Protein AF-A0A7Y2NF21-F1 (afdb_monomer)

Secondary structure (DSSP, 8-state):
-HHIIIIIS---SGGGT----EEE--GGG--SSSTTHHHHHHHHHHHHHHHTT-SEEEPPPTTTTTSSPPHHHHHHHHHHHHHHHHHS-TTSSSSTTTT-HHHHHHHHHHHHHHHHHHHHHHHTTSHHHHHHTTHHHHHHHHHHHHHHHHHHTTSS--BTTTBS--TTTTTTPPP-PPPTHHHHHHHHHHHHHHHHS-HHHHHHHHHHHHHHHTTTS-THHHHHHHHHTT--HHHHHHHHHHHH------

Radius of gyration: 24.39 Å; Cα contacts (8 Å, |Δi|>4): 238; chains: 1; bounding box: 54×48×59 Å

Structure (mmCIF, N/CA/C/O backbone):
data_AF-A0A7Y2NF21-F1
#
_entry.id   AF-A0A7Y2NF21-F1
#
loop_
_atom_site.group_PDB
_atom_site.id
_atom_site.type_symbol
_atom_site.label_atom_id
_atom_site.label_alt_id
_atom_site.label_comp_id
_atom_site.label_asym_id
_atom_site.label_entity_id
_atom_site.label_seq_id
_atom_site.pdbx_PDB_ins_code
_atom_site.Cartn_x
_atom_site.Cartn_y
_atom_site.Cartn_z
_atom_site.occupancy
_atom_site.B_iso_or_equiv
_atom_site.auth_seq_id
_atom_site.auth_comp_id
_atom_site.auth_asym_id
_atom_site.auth_atom_id
_atom_site.pdbx_PDB_model_num
ATOM 1 N N . TRP A 1 1 ? -8.155 -13.745 -10.845 1.00 96.56 1 TRP A N 1
ATOM 2 C CA . TRP A 1 1 ? -9.331 -13.370 -10.010 1.00 96.56 1 TRP A CA 1
ATOM 3 C C . TRP A 1 1 ? -10.674 -13.806 -10.602 1.00 96.56 1 TRP A C 1
ATOM 5 O O . TRP A 1 1 ? -11.385 -14.565 -9.954 1.00 96.56 1 TRP A O 1
ATOM 15 N N . ALA A 1 2 ? -11.041 -13.357 -11.811 1.00 97.75 2 ALA A N 1
ATOM 16 C CA . ALA A 1 2 ? -12.361 -13.626 -12.402 1.00 97.75 2 ALA A CA 1
ATOM 17 C C . ALA A 1 2 ? -12.750 -15.119 -12.417 1.00 97.75 2 ALA A C 1
ATOM 19 O O . ALA A 1 2 ? -13.879 -15.461 -12.065 1.00 97.75 2 ALA A O 1
ATOM 20 N N . ARG A 1 3 ? -11.802 -16.001 -12.767 1.00 97.12 3 ARG A N 1
ATOM 21 C CA . ARG A 1 3 ? -11.973 -17.461 -12.751 1.00 97.12 3 ARG A CA 1
ATOM 22 C C . ARG A 1 3 ? -12.313 -17.995 -11.356 1.00 97.12 3 ARG A C 1
ATOM 24 O O . ARG A 1 3 ? -13.349 -18.627 -11.192 1.00 97.12 3 ARG A O 1
ATOM 31 N N . LEU A 1 4 ? -11.537 -17.620 -10.334 1.00 96.81 4 LEU A N 1
ATOM 32 C CA . LEU A 1 4 ? -11.792 -17.983 -8.931 1.00 96.81 4 LEU A CA 1
ATOM 33 C C . LEU A 1 4 ? -13.194 -17.557 -8.464 1.00 96.81 4 LEU A C 1
ATOM 35 O O . LEU A 1 4 ? -13.914 -18.344 -7.855 1.00 96.81 4 LEU A O 1
ATOM 39 N N . MET A 1 5 ? -13.621 -16.331 -8.782 1.00 97.94 5 MET A N 1
ATOM 40 C CA . MET A 1 5 ? -14.950 -15.848 -8.389 1.00 97.94 5 MET A CA 1
ATOM 41 C C . MET A 1 5 ? -16.087 -16.619 -9.066 1.00 97.94 5 MET A C 1
ATOM 43 O O . MET A 1 5 ? -17.107 -16.885 -8.432 1.00 97.94 5 MET A O 1
ATOM 47 N N . ARG A 1 6 ? -15.927 -16.985 -10.341 1.00 97.38 6 ARG A N 1
ATOM 48 C CA . ARG A 1 6 ? -16.924 -17.776 -11.073 1.00 97.38 6 ARG A CA 1
ATOM 49 C C . ARG A 1 6 ? -16.980 -19.218 -10.601 1.00 97.38 6 ARG A C 1
ATOM 51 O O . ARG A 1 6 ? -18.052 -19.712 -10.281 1.00 97.38 6 ARG A O 1
ATOM 58 N N . GLU A 1 7 ? -15.835 -19.880 -10.589 1.00 96.62 7 GLU A N 1
ATOM 59 C CA . GLU A 1 7 ? -15.759 -21.338 -10.512 1.00 96.62 7 GLU A CA 1
ATOM 60 C C . GLU A 1 7 ? -15.672 -21.824 -9.071 1.00 96.62 7 GLU A C 1
ATOM 62 O O . GLU A 1 7 ? -16.361 -22.769 -8.697 1.00 96.62 7 GLU A O 1
ATOM 67 N N . ARG A 1 8 ? -14.874 -21.149 -8.237 1.00 94.81 8 ARG A N 1
ATOM 68 C CA . ARG A 1 8 ? -14.663 -21.550 -6.844 1.00 94.81 8 ARG A CA 1
ATOM 69 C C . ARG A 1 8 ? -15.701 -20.951 -5.900 1.00 94.81 8 ARG A C 1
ATOM 71 O O . ARG A 1 8 ? -16.185 -21.643 -5.012 1.00 94.81 8 ARG A O 1
ATOM 78 N N . VAL A 1 9 ? -16.035 -19.671 -6.073 1.00 96.06 9 VAL A N 1
ATOM 79 C CA . VAL A 1 9 ? -17.025 -18.978 -5.223 1.00 96.06 9 VAL A CA 1
ATOM 80 C C . VAL A 1 9 ? -18.457 -19.154 -5.747 1.00 96.06 9 VAL A C 1
ATOM 82 O O . VAL A 1 9 ? -19.404 -19.072 -4.969 1.00 96.06 9 VAL A O 1
ATOM 85 N N . GLY A 1 10 ? -18.641 -19.406 -7.048 1.00 97.81 10 GLY A N 1
ATOM 86 C CA . GLY A 1 10 ? -19.970 -19.544 -7.654 1.00 97.81 10 GLY A CA 1
ATOM 87 C C . GLY A 1 10 ? -20.697 -18.211 -7.868 1.00 97.81 10 GLY A C 1
ATOM 88 O O . GLY A 1 10 ? -21.926 -18.176 -7.929 1.00 97.81 10 GLY A O 1
ATOM 89 N N . ALA A 1 11 ? -19.973 -17.090 -7.949 1.00 97.81 11 ALA A N 1
ATOM 90 C CA . ALA A 1 11 ? -20.584 -15.779 -8.141 1.00 97.81 11 ALA A CA 1
ATOM 91 C C . ALA A 1 11 ? -21.216 -15.669 -9.538 1.00 97.81 11 ALA A C 1
ATOM 93 O O . ALA A 1 11 ? -20.536 -15.834 -10.549 1.00 97.81 11 ALA A O 1
ATOM 94 N N . THR A 1 12 ? -22.503 -15.323 -9.604 1.00 97.38 12 THR A N 1
ATOM 95 C CA . THR A 1 12 ? -23.268 -15.240 -10.863 1.00 97.38 12 THR A CA 1
ATOM 96 C C . THR A 1 12 ? -23.333 -13.835 -11.458 1.00 97.38 12 THR A C 1
ATOM 98 O O . THR A 1 12 ? -23.606 -13.684 -12.645 1.00 97.38 12 THR A O 1
ATOM 101 N N . ASN A 1 13 ? -23.085 -12.796 -10.656 1.00 97.75 13 ASN A N 1
ATOM 102 C CA . ASN A 1 13 ? -23.077 -11.415 -11.127 1.00 97.75 13 ASN A CA 1
ATOM 103 C C . ASN A 1 13 ? -21.724 -11.089 -11.787 1.00 97.75 13 ASN A C 1
ATOM 105 O O . ASN A 1 13 ? -20.710 -11.103 -11.084 1.00 97.75 13 ASN A O 1
ATOM 109 N N . PRO A 1 14 ? -21.683 -10.702 -13.077 1.00 96.44 14 PRO A N 1
ATOM 110 C CA . PRO A 1 14 ? -20.435 -10.364 -13.761 1.00 96.44 14 PRO A CA 1
ATOM 111 C C . PRO A 1 14 ? -19.616 -9.265 -13.076 1.00 96.44 14 PRO A C 1
ATOM 113 O O . PRO A 1 14 ? -18.388 -9.286 -13.123 1.00 96.44 14 PRO A O 1
ATOM 116 N N . ARG A 1 15 ? -20.271 -8.333 -12.368 1.00 97.06 15 ARG A N 1
ATOM 117 C CA . ARG A 1 15 ? -19.583 -7.268 -11.618 1.00 97.06 15 ARG A CA 1
ATOM 118 C C . ARG A 1 15 ? -18.716 -7.803 -10.477 1.00 97.06 15 ARG A C 1
ATOM 120 O O . ARG A 1 15 ? -17.783 -7.121 -10.069 1.00 97.06 15 ARG A O 1
ATOM 127 N N . SER A 1 16 ? -19.009 -8.996 -9.960 1.00 97.69 16 SER A N 1
ATOM 128 C CA . SER A 1 16 ? -18.208 -9.653 -8.921 1.00 97.69 16 SER A CA 1
ATOM 129 C C . SER A 1 16 ? -16.908 -10.250 -9.467 1.00 97.69 16 SER A C 1
ATOM 131 O O . SER A 1 16 ? -16.013 -10.568 -8.690 1.00 97.69 16 SER A O 1
ATOM 133 N N . TRP A 1 17 ? -16.789 -10.412 -10.787 1.00 97.88 17 TRP A N 1
ATOM 134 C CA . TRP A 1 17 ? -15.604 -10.989 -11.427 1.00 97.88 17 TRP A CA 1
ATOM 135 C C . TRP A 1 17 ? -14.553 -9.933 -11.769 1.00 97.88 17 TRP A C 1
ATOM 137 O O . TRP A 1 17 ? -13.397 -10.280 -12.005 1.00 97.88 17 TRP A O 1
ATOM 147 N N . THR A 1 18 ? -14.939 -8.656 -11.791 1.00 97.00 18 THR A N 1
ATOM 148 C CA . THR A 1 18 ? -14.033 -7.536 -12.047 1.00 97.00 18 THR A CA 1
ATOM 149 C C . THR A 1 18 ? -13.121 -7.311 -10.845 1.00 97.00 18 THR A C 1
ATOM 151 O O . THR A 1 18 ? -13.588 -6.998 -9.748 1.00 97.00 18 THR A O 1
ATOM 154 N N . MET A 1 19 ? -11.811 -7.428 -11.061 1.00 97.50 19 MET A N 1
ATOM 155 C CA . MET A 1 19 ? -10.808 -7.011 -10.086 1.00 97.50 19 MET A CA 1
ATOM 156 C C . MET A 1 19 ? -10.563 -5.515 -10.258 1.00 97.50 19 MET A C 1
ATOM 158 O O . MET A 1 19 ? -10.194 -5.071 -11.338 1.00 97.50 19 MET A O 1
ATOM 162 N N . ARG A 1 20 ? -10.811 -4.744 -9.200 1.00 97.56 20 ARG A N 1
ATOM 163 C CA . ARG A 1 20 ? -10.417 -3.335 -9.127 1.00 97.56 20 ARG A CA 1
ATOM 164 C C . ARG A 1 20 ? -9.255 -3.240 -8.163 1.00 97.56 20 ARG A C 1
ATOM 166 O O . ARG A 1 20 ? -9.364 -3.785 -7.064 1.00 97.56 20 ARG A O 1
ATOM 173 N N . PHE A 1 21 ? -8.185 -2.569 -8.558 1.00 98.12 21 PHE A N 1
ATOM 174 C CA . PHE A 1 21 ? -6.977 -2.500 -7.749 1.00 98.12 21 PHE A CA 1
ATOM 175 C C . PHE A 1 21 ? -6.360 -1.102 -7.754 1.00 98.12 21 PHE A C 1
ATOM 177 O O . PHE A 1 21 ? -6.525 -0.315 -8.688 1.00 98.12 21 PHE A O 1
ATOM 184 N N . HIS A 1 22 ? -5.692 -0.813 -6.643 1.00 98.50 22 HIS A N 1
ATOM 185 C CA . HIS A 1 22 ? -4.798 0.319 -6.480 1.00 98.50 22 HIS A CA 1
ATOM 186 C C . HIS A 1 22 ? -3.370 -0.178 -6.677 1.00 98.50 22 HIS A C 1
ATOM 188 O O . HIS A 1 22 ? -3.037 -1.266 -6.205 1.00 98.50 22 HIS A O 1
ATOM 194 N N . THR A 1 23 ? -2.536 0.633 -7.317 1.00 98.56 23 THR A N 1
ATOM 195 C CA . THR A 1 23 ? -1.107 0.358 -7.459 1.00 98.56 23 THR A CA 1
ATOM 196 C C . THR A 1 23 ? -0.311 1.472 -6.805 1.00 98.56 23 THR A C 1
ATOM 198 O O . THR A 1 23 ? -0.635 2.646 -6.971 1.00 98.56 23 THR A O 1
ATOM 201 N N . GLN A 1 24 ? 0.751 1.106 -6.098 1.00 98.56 24 GLN A N 1
ATOM 202 C CA . GLN A 1 24 ? 1.761 2.033 -5.610 1.00 98.56 24 GLN A CA 1
ATOM 203 C C . GLN A 1 24 ? 3.113 1.631 -6.200 1.00 98.56 24 GLN A C 1
ATOM 205 O O . GLN A 1 24 ? 3.425 0.442 -6.276 1.00 98.56 24 GLN A O 1
ATOM 210 N N . THR A 1 25 ? 3.907 2.607 -6.635 1.00 98.44 25 THR A N 1
ATOM 211 C CA . THR A 1 25 ? 5.290 2.365 -7.073 1.00 98.44 25 THR A CA 1
ATOM 212 C C . THR A 1 25 ? 6.131 1.800 -5.920 1.00 98.44 25 THR A C 1
ATOM 214 O O . THR A 1 25 ? 5.846 2.036 -4.747 1.00 98.44 25 THR A O 1
ATOM 217 N N . ALA A 1 26 ? 7.172 1.029 -6.211 1.00 97.19 26 ALA A N 1
ATOM 218 C CA . ALA A 1 26 ? 7.885 0.259 -5.197 1.00 97.19 26 ALA A CA 1
ATOM 219 C C . ALA A 1 26 ? 8.875 1.131 -4.406 1.00 97.19 26 ALA A C 1
ATOM 221 O O . ALA A 1 26 ? 9.977 1.414 -4.879 1.00 97.19 26 ALA A O 1
ATOM 222 N N . GLY A 1 27 ? 8.519 1.509 -3.172 1.00 95.31 27 GLY A N 1
ATOM 223 C CA . GLY A 1 27 ? 9.393 2.301 -2.290 1.00 95.31 27 GLY A CA 1
ATOM 224 C C . GLY A 1 27 ? 10.728 1.612 -1.989 1.00 95.31 27 GLY A C 1
ATOM 225 O O . GLY A 1 27 ? 11.764 2.265 -1.948 1.00 95.31 27 GLY A O 1
ATOM 226 N N . SER A 1 28 ? 10.733 0.276 -1.916 1.00 93.88 28 SER A N 1
ATOM 227 C CA . SER A 1 28 ? 11.936 -0.545 -1.709 1.00 93.88 28 SER A CA 1
ATOM 228 C C . SER A 1 28 ? 12.985 -0.436 -2.820 1.00 93.88 28 SER A C 1
ATOM 230 O O . SER A 1 28 ? 14.131 -0.820 -2.613 1.00 93.88 28 SER A O 1
ATOM 232 N N . THR A 1 29 ? 12.614 0.073 -3.998 1.00 94.88 29 THR A N 1
ATOM 233 C CA . THR A 1 29 ? 13.538 0.258 -5.131 1.00 94.88 29 THR A CA 1
ATOM 234 C C . THR A 1 29 ? 14.177 1.646 -5.164 1.00 94.88 29 THR A C 1
ATOM 236 O O . THR A 1 29 ? 15.038 1.910 -6.009 1.00 94.88 29 THR A O 1
ATOM 239 N N . LEU A 1 30 ? 13.735 2.552 -4.286 1.00 95.88 30 LEU A N 1
ATOM 240 C CA . LEU A 1 30 ? 14.184 3.935 -4.257 1.00 95.88 30 LEU A CA 1
ATOM 241 C C . LEU A 1 30 ? 15.408 4.076 -3.353 1.00 95.88 30 LEU A C 1
ATOM 243 O O . LEU A 1 30 ? 15.505 3.456 -2.297 1.00 95.88 30 LEU A O 1
ATOM 247 N N . THR A 1 31 ? 16.372 4.878 -3.795 1.00 93.88 31 THR A N 1
ATOM 248 C CA . THR A 1 31 ? 17.697 4.959 -3.173 1.00 93.88 31 THR A CA 1
ATOM 249 C C . THR A 1 31 ? 17.887 6.285 -2.456 1.00 93.88 31 THR A C 1
ATOM 251 O O . THR A 1 31 ? 17.470 7.326 -2.960 1.00 93.88 31 THR A O 1
ATOM 254 N N . ALA A 1 32 ? 18.551 6.254 -1.299 1.00 91.69 32 ALA A N 1
ATOM 255 C CA . ALA A 1 32 ? 18.969 7.465 -0.591 1.00 91.69 32 ALA A CA 1
ATOM 256 C C . ALA A 1 32 ? 20.131 8.164 -1.318 1.00 91.69 32 ALA A C 1
ATOM 258 O O . ALA A 1 32 ? 20.237 9.386 -1.310 1.00 91.69 32 ALA A O 1
ATOM 259 N N . GLN A 1 33 ? 20.997 7.384 -1.971 1.00 91.25 33 GLN A N 1
ATOM 260 C CA . GLN A 1 33 ? 22.080 7.874 -2.817 1.00 91.25 33 GLN A CA 1
ATOM 261 C C . GLN A 1 33 ? 21.523 8.281 -4.181 1.00 91.25 33 GLN A C 1
ATOM 263 O O . GLN A 1 33 ? 20.785 7.508 -4.798 1.00 91.25 33 GLN A O 1
ATOM 268 N N . GLN A 1 34 ? 21.921 9.461 -4.668 1.00 92.25 34 GLN A N 1
ATOM 269 C CA . GLN A 1 34 ? 21.460 10.021 -5.950 1.00 92.25 34 GLN A CA 1
ATOM 270 C C . GLN A 1 34 ? 19.932 9.898 -6.138 1.00 92.25 34 GLN A C 1
ATOM 272 O O . GLN A 1 34 ? 19.475 9.274 -7.103 1.00 92.25 34 GLN A O 1
ATOM 277 N N . PRO A 1 35 ? 19.126 10.406 -5.192 1.00 92.94 35 PRO A N 1
ATOM 278 C CA . PRO A 1 35 ? 17.689 10.152 -5.153 1.00 92.94 35 PRO A CA 1
ATOM 279 C C . PRO A 1 35 ? 16.931 10.781 -6.328 1.00 92.94 35 PRO A C 1
ATOM 281 O O . PRO A 1 35 ? 15.829 10.350 -6.628 1.00 92.94 35 PRO A O 1
ATOM 284 N N . GLU A 1 36 ? 17.504 11.713 -7.089 1.00 94.00 36 GLU A N 1
ATOM 285 C CA . GLU A 1 36 ? 16.917 12.196 -8.345 1.00 94.00 36 GLU A CA 1
ATOM 286 C C . GLU A 1 36 ? 16.735 11.063 -9.373 1.00 94.00 36 GLU A C 1
ATOM 288 O O . GLU A 1 36 ? 15.796 11.092 -10.171 1.00 94.00 36 GLU A O 1
ATOM 293 N N . ASN A 1 37 ? 17.549 10.000 -9.303 1.00 95.81 37 ASN A N 1
ATOM 294 C CA . ASN A 1 37 ? 17.342 8.785 -10.099 1.00 95.81 37 ASN A CA 1
ATOM 295 C C . ASN A 1 37 ? 15.988 8.116 -9.791 1.00 95.81 37 ASN A C 1
ATOM 297 O O . ASN A 1 37 ? 15.431 7.423 -10.647 1.00 95.81 37 ASN A O 1
ATOM 301 N N . ASN A 1 38 ? 15.423 8.341 -8.599 1.00 97.12 38 ASN A N 1
ATOM 302 C CA . ASN A 1 38 ? 14.111 7.826 -8.214 1.00 97.12 38 ASN A CA 1
ATOM 303 C C . ASN A 1 38 ? 12.982 8.435 -9.052 1.00 97.12 38 ASN A C 1
ATOM 305 O O . ASN A 1 38 ? 11.984 7.757 -9.262 1.00 97.12 38 ASN A O 1
ATOM 309 N N . ILE A 1 39 ? 13.151 9.638 -9.619 1.00 98.00 39 ILE A N 1
ATOM 310 C CA . ILE A 1 39 ? 12.175 10.218 -10.559 1.00 98.00 39 ILE A CA 1
ATOM 311 C C . ILE A 1 39 ? 11.999 9.286 -11.764 1.00 98.00 39 ILE A C 1
ATOM 313 O O . ILE A 1 39 ? 10.879 8.949 -12.144 1.00 98.00 39 ILE A O 1
ATOM 317 N N . VAL A 1 40 ? 13.111 8.807 -12.329 1.00 98.50 40 VAL A N 1
ATOM 318 C CA . VAL A 1 40 ? 13.099 7.893 -13.480 1.00 98.50 40 VAL A CA 1
ATOM 319 C C . VAL A 1 40 ? 12.541 6.526 -13.085 1.00 98.50 40 VAL A C 1
ATOM 321 O O . VAL A 1 40 ? 11.705 5.978 -13.803 1.00 98.50 40 VAL A O 1
ATOM 324 N N . ARG A 1 41 ? 12.951 5.983 -11.930 1.00 98.50 41 ARG A N 1
ATOM 325 C CA . ARG A 1 41 ? 12.431 4.701 -11.417 1.00 98.50 41 ARG A CA 1
ATOM 326 C C . ARG A 1 41 ? 10.914 4.746 -11.249 1.00 98.50 41 ARG A C 1
ATOM 328 O O . ARG A 1 41 ? 10.216 3.889 -11.791 1.00 98.50 41 ARG A O 1
ATOM 335 N N . THR A 1 42 ? 10.410 5.768 -10.560 1.00 98.69 42 THR A N 1
ATOM 336 C CA . THR A 1 42 ? 8.979 5.978 -10.334 1.00 98.69 42 THR A CA 1
ATOM 337 C C . THR A 1 42 ? 8.237 6.177 -11.652 1.00 98.69 42 THR A C 1
ATOM 339 O O . THR A 1 42 ? 7.174 5.589 -11.819 1.00 98.69 42 THR A O 1
ATOM 342 N N . ALA A 1 43 ? 8.783 6.926 -12.617 1.00 98.62 43 ALA A N 1
ATOM 343 C CA . ALA A 1 43 ? 8.146 7.117 -13.923 1.00 98.62 43 ALA A CA 1
ATOM 344 C C . ALA A 1 43 ? 7.967 5.798 -14.695 1.00 98.62 43 ALA A C 1
ATOM 346 O O . ALA A 1 43 ? 6.891 5.540 -15.233 1.00 98.62 43 ALA A O 1
ATOM 347 N N . LEU A 1 44 ? 8.985 4.932 -14.703 1.00 98.62 44 LEU A N 1
ATOM 348 C CA . LEU A 1 44 ? 8.901 3.617 -15.347 1.00 98.62 44 LEU A CA 1
ATOM 349 C C . LEU A 1 44 ? 7.900 2.699 -14.636 1.00 98.62 44 LEU A C 1
ATOM 351 O O . LEU A 1 44 ? 7.090 2.044 -15.286 1.00 98.62 44 LEU A O 1
ATOM 355 N N . GLN A 1 45 ? 7.908 2.683 -13.302 1.00 98.69 45 GLN A N 1
ATOM 356 C CA . GLN A 1 45 ? 6.965 1.888 -12.509 1.00 98.69 45 GLN A CA 1
ATOM 357 C C . GLN A 1 45 ? 5.520 2.379 -12.670 1.00 98.69 45 GLN A C 1
ATOM 359 O O . GLN A 1 45 ? 4.599 1.572 -12.790 1.00 98.69 45 GLN A O 1
ATOM 364 N N . ALA A 1 46 ? 5.322 3.697 -12.718 1.00 98.69 46 ALA A N 1
ATOM 365 C CA . ALA A 1 46 ? 4.035 4.323 -12.985 1.00 98.69 46 ALA A CA 1
ATOM 366 C C . ALA A 1 46 ? 3.519 3.958 -14.380 1.00 98.69 46 ALA A C 1
ATOM 368 O O . ALA A 1 46 ? 2.352 3.598 -14.519 1.00 98.69 46 ALA A O 1
ATOM 369 N N . MET A 1 47 ? 4.393 3.980 -15.393 1.00 98.50 47 MET A N 1
ATOM 370 C CA . MET A 1 47 ? 4.044 3.534 -16.741 1.00 98.50 47 MET A CA 1
ATOM 371 C C . MET A 1 47 ? 3.595 2.069 -16.729 1.00 98.50 47 MET A C 1
ATOM 373 O O . MET A 1 47 ? 2.523 1.765 -17.241 1.00 98.50 47 MET A O 1
ATOM 377 N N . SER A 1 48 ? 4.334 1.170 -16.069 1.00 98.31 48 SER A N 1
ATOM 378 C CA . SER A 1 48 ? 3.919 -0.233 -15.924 1.00 98.31 48 SER A CA 1
ATOM 379 C C . SER A 1 48 ? 2.544 -0.379 -15.263 1.00 98.31 48 SER A C 1
ATOM 381 O O . SER A 1 48 ? 1.738 -1.195 -15.703 1.00 98.31 48 SER A O 1
ATOM 383 N N . ALA A 1 49 ? 2.237 0.429 -14.242 1.00 98.31 49 ALA A N 1
ATOM 384 C CA . ALA A 1 49 ? 0.930 0.417 -13.584 1.00 98.31 49 ALA A CA 1
ATOM 385 C C . ALA A 1 49 ? -0.211 0.894 -14.503 1.00 98.31 49 ALA A C 1
ATOM 387 O O . ALA A 1 49 ? -1.314 0.342 -14.453 1.00 98.31 49 ALA A O 1
ATOM 388 N N . VAL A 1 50 ? 0.049 1.902 -15.345 1.00 98.06 50 VAL A N 1
ATOM 389 C CA . VAL A 1 50 ? -0.907 2.405 -16.346 1.00 98.06 50 VAL A CA 1
ATOM 390 C C . VAL A 1 50 ? -1.153 1.360 -17.430 1.00 98.06 50 VAL A C 1
ATOM 392 O O . VAL A 1 50 ? -2.307 1.034 -17.695 1.00 98.06 50 VAL A O 1
ATOM 395 N N . LEU A 1 51 ? -0.090 0.776 -17.990 1.00 97.88 51 LEU A N 1
ATOM 396 C CA . LEU A 1 51 ? -0.195 -0.291 -18.992 1.00 97.88 51 LEU A CA 1
ATOM 397 C C . LEU A 1 51 ? -0.896 -1.536 -18.425 1.00 97.88 51 LEU A C 1
ATOM 399 O O . LEU A 1 51 ? -1.659 -2.180 -19.134 1.00 97.88 51 LEU A O 1
ATOM 403 N N . GLY A 1 52 ? -0.703 -1.835 -17.136 1.00 97.19 52 GLY A N 1
ATOM 404 C CA . GLY A 1 52 ? -1.399 -2.912 -16.426 1.00 97.19 52 GLY A CA 1
ATOM 405 C C . GLY A 1 52 ? -2.866 -2.619 -16.080 1.00 97.19 52 GLY A C 1
ATOM 406 O O . GLY A 1 52 ? -3.539 -3.480 -15.515 1.00 97.19 52 GLY A O 1
ATOM 407 N N . GLY A 1 53 ? -3.380 -1.422 -16.382 1.00 97.19 53 GLY A N 1
ATOM 408 C CA . GLY A 1 53 ? -4.794 -1.085 -16.216 1.00 97.19 53 GLY A CA 1
ATOM 409 C C . GLY A 1 53 ? -5.232 -0.840 -14.769 1.00 97.19 53 GLY A C 1
ATOM 410 O O . GLY A 1 53 ? -6.346 -1.217 -14.399 1.00 97.19 53 GLY A O 1
ATOM 411 N N . THR A 1 54 ? -4.385 -0.222 -13.936 1.00 98.19 54 THR A N 1
ATOM 412 C CA . THR A 1 54 ? -4.746 0.169 -12.556 1.00 98.19 54 THR A CA 1
ATOM 413 C C . THR A 1 54 ? -5.904 1.179 -12.510 1.00 98.19 54 THR A C 1
ATOM 415 O O . THR A 1 54 ? -6.058 2.004 -13.408 1.00 98.19 54 THR A O 1
ATOM 418 N N . GLN A 1 55 ? -6.731 1.158 -11.453 1.00 97.94 55 GLN A N 1
ATOM 419 C CA . GLN A 1 55 ? -7.834 2.131 -11.283 1.00 97.94 55 GLN A CA 1
ATOM 420 C C . GLN A 1 55 ? -7.425 3.364 -10.478 1.00 97.94 55 GLN A C 1
ATOM 422 O O . GLN A 1 55 ? -8.055 4.414 -10.582 1.00 97.94 55 GLN A O 1
ATOM 427 N N . SER A 1 56 ? -6.400 3.233 -9.646 1.00 98.19 56 SER A N 1
ATOM 428 C CA . SER A 1 56 ? -5.780 4.352 -8.946 1.00 98.19 56 SER A CA 1
ATOM 429 C C . SER A 1 56 ? -4.292 4.084 -8.774 1.00 98.19 56 SER A C 1
ATOM 431 O O . SER A 1 56 ? -3.871 2.929 -8.663 1.00 98.19 56 SER A O 1
ATOM 433 N N . LEU A 1 57 ? -3.497 5.150 -8.765 1.00 98.31 57 LEU A N 1
ATOM 434 C CA . LEU A 1 57 ? -2.043 5.069 -8.739 1.00 98.31 57 LEU A CA 1
ATOM 435 C C . LEU A 1 57 ? -1.468 6.024 -7.693 1.00 98.31 57 LEU A C 1
ATOM 437 O O . LEU A 1 57 ? -1.828 7.199 -7.640 1.00 98.31 57 LEU A O 1
ATOM 441 N N . HIS A 1 58 ? -0.564 5.508 -6.867 1.00 98.56 58 HIS A N 1
ATOM 442 C CA . HIS A 1 58 ? 0.328 6.304 -6.040 1.00 98.56 58 HIS A CA 1
ATOM 443 C C . HIS A 1 58 ? 1.744 6.220 -6.611 1.00 98.56 58 HIS A C 1
ATOM 445 O O . HIS A 1 58 ? 2.315 5.140 -6.754 1.00 98.56 58 HIS A O 1
ATOM 451 N N . THR A 1 59 ? 2.311 7.377 -6.920 1.00 98.19 59 THR A N 1
ATOM 452 C CA . THR A 1 59 ? 3.708 7.543 -7.322 1.00 98.19 59 THR A CA 1
ATOM 453 C C . THR A 1 59 ? 4.487 8.075 -6.135 1.00 98.19 59 THR A C 1
ATOM 455 O O . THR A 1 59 ? 4.144 9.141 -5.629 1.00 98.19 59 THR A O 1
ATOM 458 N N . ASN A 1 60 ? 5.511 7.349 -5.705 1.00 97.62 60 ASN A N 1
ATOM 459 C CA . ASN A 1 60 ? 6.356 7.775 -4.597 1.00 97.62 60 ASN A CA 1
ATOM 460 C C . ASN A 1 60 ? 7.186 8.988 -5.015 1.00 97.62 60 ASN A C 1
ATOM 462 O O . ASN A 1 60 ? 7.588 9.124 -6.178 1.00 97.62 60 ASN A O 1
ATOM 466 N N . SER A 1 61 ? 7.479 9.843 -4.046 1.00 96.75 61 SER A N 1
ATOM 467 C CA . SER A 1 61 ? 8.379 10.968 -4.247 1.00 96.75 61 SER A CA 1
ATOM 468 C C . SER A 1 61 ? 9.832 10.507 -4.358 1.00 96.75 61 SER A C 1
ATOM 470 O O . SER A 1 61 ? 10.205 9.417 -3.927 1.00 96.75 61 SER A O 1
ATOM 472 N N . TYR A 1 62 ? 10.683 11.342 -4.954 1.00 94.44 62 TYR A N 1
ATOM 473 C CA . TYR A 1 62 ? 12.084 10.976 -5.158 1.00 94.44 62 TYR A CA 1
ATOM 474 C C . TYR A 1 62 ? 12.883 10.897 -3.841 1.00 94.44 62 TYR A C 1
ATOM 476 O O . TYR A 1 62 ? 13.912 10.231 -3.799 1.00 94.44 62 TYR A O 1
ATOM 484 N N . ASP A 1 63 ? 12.393 11.520 -2.768 1.00 92.94 63 ASP A N 1
ATOM 485 C CA . ASP A 1 63 ? 12.960 11.555 -1.414 1.00 92.94 63 ASP A CA 1
ATOM 486 C C . ASP A 1 63 ? 12.445 10.431 -0.483 1.00 92.94 63 ASP A C 1
ATOM 488 O O . ASP A 1 63 ? 12.781 10.431 0.700 1.00 92.94 63 ASP A O 1
ATOM 492 N N . GLU A 1 64 ? 11.709 9.437 -1.004 1.00 91.38 64 GLU A N 1
ATOM 493 C CA . GLU A 1 64 ? 11.110 8.314 -0.247 1.00 91.38 64 GLU A CA 1
ATOM 494 C C . GLU A 1 64 ? 12.095 7.604 0.700 1.00 91.38 64 GLU A C 1
ATOM 496 O O . GLU A 1 64 ? 11.755 7.249 1.826 1.00 91.38 64 GLU A O 1
ATOM 501 N N . ALA A 1 65 ? 13.340 7.400 0.256 1.00 89.38 65 ALA A N 1
ATOM 502 C CA . ALA A 1 65 ? 14.364 6.706 1.038 1.00 89.38 65 ALA A CA 1
ATOM 503 C C . ALA A 1 65 ? 14.972 7.568 2.165 1.00 89.38 65 ALA A C 1
ATOM 505 O O . ALA A 1 65 ? 15.747 7.057 2.974 1.00 89.38 65 ALA A O 1
ATOM 506 N N . LEU A 1 66 ? 14.665 8.870 2.199 1.00 88.06 66 LEU A N 1
ATOM 507 C CA . LEU A 1 66 ? 15.214 9.841 3.149 1.00 88.06 66 LEU A CA 1
ATOM 508 C C . LEU A 1 66 ? 14.189 10.276 4.202 1.00 88.06 66 LEU A C 1
ATOM 510 O O . LEU A 1 66 ? 14.562 10.538 5.346 1.00 88.06 66 LEU A O 1
ATOM 514 N N . GLY A 1 67 ? 12.909 10.359 3.844 1.00 87.38 67 GLY A N 1
ATOM 515 C CA . GLY A 1 67 ? 11.857 10.741 4.775 1.00 87.38 67 GLY A CA 1
ATOM 516 C C . GLY A 1 67 ? 10.507 10.945 4.103 1.00 87.38 67 GLY A C 1
ATOM 517 O O . GLY A 1 67 ? 10.259 10.474 2.998 1.00 87.38 67 GLY A O 1
ATOM 518 N N . LEU A 1 68 ? 9.617 11.649 4.802 1.00 89.75 68 LEU A N 1
ATOM 519 C CA . LEU A 1 68 ? 8.317 12.017 4.250 1.00 89.75 68 LEU A CA 1
ATOM 520 C C . LEU A 1 68 ? 8.479 13.044 3.117 1.00 89.75 68 LEU A C 1
ATOM 522 O O . LEU A 1 68 ? 9.377 13.890 3.191 1.00 89.75 68 LEU A O 1
ATOM 526 N N . PRO A 1 69 ? 7.586 13.013 2.114 1.00 89.88 69 PRO A N 1
ATOM 527 C CA . PRO A 1 69 ? 7.698 13.873 0.949 1.00 89.88 69 PRO A CA 1
ATOM 528 C C . PRO A 1 69 ? 7.553 15.352 1.312 1.00 89.88 69 PRO A C 1
ATOM 530 O O . PRO A 1 69 ? 6.679 15.747 2.090 1.00 89.88 69 PRO A O 1
ATOM 533 N N . THR A 1 70 ? 8.391 16.180 0.697 1.00 91.56 70 THR A N 1
ATOM 534 C CA . THR A 1 70 ? 8.220 17.637 0.660 1.00 91.56 70 THR A CA 1
ATOM 535 C C . THR A 1 70 ? 7.137 18.041 -0.351 1.00 91.56 70 THR A C 1
ATOM 537 O O . THR A 1 70 ? 6.711 17.242 -1.185 1.00 91.56 70 THR A O 1
ATOM 540 N N . GLU A 1 71 ? 6.681 19.300 -0.318 1.00 91.94 71 GLU A N 1
ATOM 541 C CA . GLU A 1 71 ? 5.735 19.806 -1.329 1.00 91.94 71 GLU A CA 1
ATOM 542 C C . GLU A 1 71 ? 6.307 19.714 -2.752 1.00 91.94 71 GLU A C 1
ATOM 544 O O . GLU A 1 71 ? 5.588 19.367 -3.688 1.00 91.94 71 GLU A O 1
ATOM 549 N N . GLU A 1 72 ? 7.606 19.985 -2.913 1.00 93.25 72 GLU A N 1
ATOM 550 C CA . GLU A 1 72 ? 8.297 19.904 -4.201 1.00 93.25 72 GLU A CA 1
ATOM 551 C C . GLU A 1 72 ? 8.360 18.463 -4.715 1.00 93.25 72 GLU A C 1
ATOM 553 O O . GLU A 1 72 ? 7.977 18.190 -5.856 1.00 93.25 72 GLU A O 1
ATOM 558 N N . SER A 1 73 ? 8.786 17.520 -3.872 1.00 94.31 73 SER A N 1
ATOM 559 C CA . SER A 1 73 ? 8.908 16.122 -4.280 1.00 94.31 73 SER A CA 1
ATOM 560 C C . SER A 1 73 ? 7.547 15.481 -4.558 1.00 94.31 73 SER A C 1
ATOM 562 O O . SER A 1 73 ? 7.391 14.782 -5.564 1.00 94.31 73 SER A O 1
ATOM 564 N N . ALA A 1 74 ? 6.530 15.810 -3.753 1.00 95.50 74 ALA A N 1
ATOM 565 C CA . ALA A 1 74 ? 5.146 15.409 -3.991 1.00 95.50 74 ALA A CA 1
ATOM 566 C C . ALA A 1 74 ? 4.590 15.988 -5.302 1.00 95.50 74 ALA A C 1
ATOM 568 O O . ALA A 1 74 ? 3.853 15.310 -6.025 1.00 95.50 74 ALA A O 1
ATOM 569 N N . LEU A 1 75 ? 4.951 17.229 -5.649 1.00 97.31 75 LEU A N 1
ATOM 570 C CA . LEU A 1 75 ? 4.548 17.836 -6.914 1.00 97.31 75 LEU A CA 1
ATOM 571 C C . LEU A 1 75 ? 5.156 17.097 -8.110 1.00 97.31 75 LEU A C 1
ATOM 573 O O . LEU A 1 75 ? 4.447 16.856 -9.086 1.00 97.31 75 LEU A O 1
ATOM 577 N N . ILE A 1 76 ? 6.429 16.698 -8.042 1.00 97.88 76 ILE A N 1
ATOM 578 C CA . ILE A 1 76 ? 7.083 15.906 -9.098 1.00 97.88 76 ILE A CA 1
ATOM 579 C C . ILE A 1 76 ? 6.408 14.540 -9.258 1.00 97.88 76 ILE A C 1
ATOM 581 O O . ILE A 1 76 ? 6.123 14.120 -10.384 1.00 97.88 76 ILE A O 1
ATOM 585 N N . ALA A 1 77 ? 6.089 13.867 -8.152 1.00 97.69 77 ALA A N 1
ATOM 586 C CA . ALA A 1 77 ? 5.335 12.618 -8.178 1.00 97.69 77 ALA A CA 1
ATOM 587 C C . ALA A 1 77 ? 3.977 12.794 -8.888 1.00 97.69 77 ALA A C 1
ATOM 589 O O . ALA A 1 77 ? 3.650 12.048 -9.813 1.00 97.69 77 ALA A O 1
ATOM 590 N N . LEU A 1 78 ? 3.223 13.847 -8.555 1.00 98.19 78 LEU A N 1
ATOM 591 C CA . LEU A 1 78 ? 1.966 14.169 -9.238 1.00 98.19 78 LEU A CA 1
ATOM 592 C C . LEU A 1 78 ? 2.167 14.471 -10.734 1.00 98.19 78 LEU A C 1
ATOM 594 O O . LEU A 1 78 ? 1.409 13.980 -11.572 1.00 98.19 78 LEU A O 1
ATOM 598 N N . ARG A 1 79 ? 3.184 15.268 -11.086 1.00 98.56 79 ARG A N 1
ATOM 599 C CA . ARG A 1 79 ? 3.497 15.615 -12.483 1.00 98.56 79 ARG A CA 1
ATOM 600 C C . ARG A 1 79 ? 3.881 14.388 -13.300 1.00 98.56 79 ARG A C 1
ATOM 602 O O . ARG A 1 79 ? 3.518 14.323 -14.466 1.00 98.56 79 ARG A O 1
ATOM 609 N N . THR A 1 80 ? 4.514 13.391 -12.685 1.00 98.62 80 THR A N 1
ATOM 610 C CA . THR A 1 80 ? 4.816 12.106 -13.332 1.00 98.62 80 THR A CA 1
ATOM 611 C C . THR A 1 80 ? 3.539 11.429 -13.835 1.00 98.62 80 THR A C 1
ATOM 613 O O . THR A 1 80 ? 3.475 11.029 -14.995 1.00 98.62 80 THR A O 1
ATOM 616 N N . GLN A 1 81 ? 2.488 11.364 -13.009 1.00 98.44 81 GLN A N 1
ATOM 617 C CA . GLN A 1 81 ? 1.199 10.798 -13.432 1.00 98.44 81 GLN A CA 1
ATOM 618 C C . GLN A 1 81 ? 0.535 11.633 -14.533 1.00 98.44 81 GLN A C 1
ATOM 620 O O . GLN A 1 81 ? -0.005 11.076 -15.484 1.00 98.44 81 GLN A O 1
ATOM 625 N N . GLN A 1 82 ? 0.592 12.962 -14.422 1.00 98.38 82 GLN A N 1
ATOM 626 C CA . GLN A 1 82 ? -0.015 13.870 -15.400 1.00 98.38 82 GLN A CA 1
ATOM 627 C C . GLN A 1 82 ? 0.673 13.796 -16.765 1.00 98.38 82 GLN A C 1
ATOM 629 O O . GLN A 1 82 ? -0.014 13.723 -17.772 1.00 98.38 82 GLN A O 1
ATOM 634 N N . ILE A 1 83 ? 2.006 13.737 -16.806 1.00 98.69 83 ILE A N 1
ATOM 635 C CA . ILE A 1 83 ? 2.760 13.555 -18.053 1.00 98.69 83 ILE A CA 1
ATOM 636 C C . ILE A 1 83 ? 2.387 12.218 -18.700 1.00 98.69 83 ILE A C 1
ATOM 638 O O . ILE A 1 83 ? 2.105 12.174 -19.894 1.00 98.69 83 ILE A O 1
ATOM 642 N N . ILE A 1 84 ? 2.319 11.129 -17.922 1.00 98.06 84 ILE A N 1
ATOM 643 C CA . ILE A 1 84 ? 1.897 9.827 -18.459 1.00 98.06 84 ILE A CA 1
ATOM 644 C C . ILE A 1 84 ? 0.479 9.913 -19.038 1.00 98.06 84 ILE A C 1
ATOM 646 O O . ILE A 1 84 ? 0.267 9.487 -20.172 1.00 98.06 84 ILE A O 1
ATOM 650 N N . SER A 1 85 ? -0.461 10.498 -18.295 1.00 96.38 85 SER A N 1
ATOM 651 C CA . SER A 1 85 ? -1.865 10.624 -18.700 1.00 96.38 85 SER A CA 1
ATOM 652 C C . SER A 1 85 ? -2.056 11.488 -19.949 1.00 96.38 85 SER A C 1
ATOM 654 O O . SER A 1 85 ? -2.803 11.103 -20.840 1.00 96.38 85 SER A O 1
ATOM 656 N N . GLU A 1 86 ? -1.387 12.641 -20.023 1.00 97.94 86 GLU A N 1
ATOM 657 C CA . GLU A 1 86 ? -1.711 13.694 -20.995 1.00 97.94 86 GLU A CA 1
ATOM 658 C C . GLU A 1 86 ? -0.735 13.772 -22.181 1.00 97.94 86 GLU A C 1
ATOM 660 O O . GLU A 1 86 ? -1.096 14.298 -23.231 1.00 97.94 86 GLU A O 1
ATOM 665 N N . GLU A 1 87 ? 0.503 13.283 -22.041 1.00 98.31 87 GLU A N 1
ATOM 666 C CA . GLU A 1 87 ? 1.558 13.499 -23.048 1.00 98.31 87 GLU A CA 1
ATOM 667 C C . GLU A 1 87 ? 2.029 12.215 -23.743 1.00 98.31 87 GLU A C 1
ATOM 669 O O . GLU A 1 87 ? 2.550 12.280 -24.856 1.00 98.31 87 GLU A O 1
ATOM 674 N N . THR A 1 88 ? 1.863 11.039 -23.125 1.00 97.19 88 THR A N 1
ATOM 675 C CA . THR A 1 88 ? 2.433 9.789 -23.673 1.00 97.19 88 THR A CA 1
ATOM 676 C C . THR A 1 88 ? 1.516 9.047 -24.643 1.00 97.19 88 THR A C 1
ATOM 678 O O . THR A 1 88 ? 1.987 8.177 -25.373 1.00 97.19 88 THR A O 1
ATOM 681 N N . GLY A 1 89 ? 0.213 9.347 -24.630 1.00 95.44 89 GLY A N 1
ATOM 682 C CA . GLY A 1 89 ? -0.811 8.605 -25.373 1.00 95.44 89 GLY A CA 1
ATOM 683 C C . GLY A 1 89 ? -1.109 7.204 -24.819 1.00 95.44 89 GLY A C 1
ATOM 684 O O . GLY A 1 89 ? -1.930 6.481 -25.380 1.00 95.44 89 GLY A O 1
ATOM 685 N N . ALA A 1 90 ? -0.491 6.799 -23.699 1.00 94.06 90 ALA A N 1
ATOM 686 C CA . ALA A 1 90 ? -0.728 5.489 -23.082 1.00 94.06 90 ALA A CA 1
ATOM 687 C C . ALA A 1 90 ? -2.190 5.290 -22.639 1.00 94.06 90 ALA A C 1
ATOM 689 O O . ALA A 1 90 ? -2.661 4.158 -22.566 1.00 94.06 90 ALA A O 1
ATOM 690 N N . ALA A 1 91 ? -2.911 6.382 -22.368 1.00 93.94 91 ALA A N 1
ATOM 691 C CA . ALA A 1 91 ? -4.325 6.363 -22.006 1.00 93.94 91 ALA A CA 1
ATOM 692 C C . ALA A 1 91 ? -5.282 6.334 -23.218 1.00 93.94 91 ALA A C 1
ATOM 694 O O . ALA A 1 91 ? -6.481 6.123 -23.035 1.00 93.94 91 ALA A O 1
ATOM 695 N N . ASP A 1 92 ? -4.781 6.516 -24.447 1.00 96.75 92 ASP A N 1
ATOM 696 C CA . ASP A 1 92 ? -5.620 6.654 -25.647 1.00 96.75 92 ASP A CA 1
ATOM 697 C C . ASP A 1 92 ? -6.129 5.307 -26.182 1.00 96.75 92 ASP A C 1
ATOM 699 O O . ASP A 1 92 ? -7.094 5.253 -26.947 1.00 96.75 92 ASP A O 1
ATOM 703 N N . THR A 1 93 ? -5.476 4.204 -25.806 1.00 95.75 93 THR A N 1
ATOM 704 C CA . THR A 1 93 ? -5.820 2.844 -26.239 1.00 95.75 93 THR A CA 1
ATOM 705 C C . THR A 1 93 ? -5.957 1.931 -25.030 1.00 95.75 93 THR A C 1
ATOM 707 O O . THR A 1 93 ? -5.101 1.917 -24.151 1.00 95.75 93 THR A O 1
ATOM 710 N N . VAL A 1 94 ? -7.036 1.146 -24.987 1.00 96.88 94 VAL A N 1
ATOM 711 C CA . VAL A 1 94 ? -7.229 0.129 -23.947 1.00 96.88 94 VAL A CA 1
ATOM 712 C C . VAL A 1 94 ? -6.243 -1.009 -24.174 1.00 96.88 94 VAL A C 1
ATOM 714 O O . VAL A 1 94 ? -6.209 -1.559 -25.270 1.00 96.88 94 VAL A O 1
ATOM 717 N N . ASP A 1 95 ? -5.503 -1.363 -23.122 1.00 97.25 95 ASP A N 1
ATOM 718 C CA . ASP A 1 95 ? -4.508 -2.440 -23.120 1.00 97.25 95 ASP A CA 1
ATOM 719 C C . ASP A 1 95 ? -3.530 -2.351 -24.312 1.00 97.25 95 ASP A C 1
ATOM 721 O O . ASP A 1 95 ? -3.522 -3.199 -25.205 1.00 97.25 95 ASP A O 1
ATOM 725 N N . PRO A 1 96 ? -2.704 -1.290 -24.375 1.00 95.62 96 PRO A N 1
ATOM 726 C CA . PRO A 1 96 ? -1.831 -1.032 -25.523 1.00 95.62 96 PRO A CA 1
ATOM 727 C C . PRO A 1 96 ? -0.722 -2.083 -25.698 1.00 95.62 96 PRO A C 1
ATOM 729 O O . PRO A 1 96 ? -0.031 -2.076 -26.716 1.00 95.62 96 PRO A O 1
ATOM 732 N N . VAL A 1 97 ? -0.532 -2.972 -24.718 1.00 96.38 97 VAL A N 1
ATOM 733 C CA . VAL A 1 97 ? 0.427 -4.082 -24.775 1.00 96.38 97 VAL A CA 1
ATOM 734 C C . VAL A 1 97 ? -0.198 -5.398 -25.253 1.00 96.38 97 VAL A C 1
ATOM 736 O O . VAL A 1 97 ? 0.542 -6.362 -25.472 1.00 96.38 97 VAL A O 1
ATOM 739 N N . ALA A 1 98 ? -1.519 -5.432 -25.463 1.00 97.38 98 ALA A N 1
ATOM 740 C CA . ALA A 1 98 ? -2.248 -6.601 -25.940 1.00 97.38 98 ALA A CA 1
ATOM 741 C C . ALA A 1 98 ? -1.644 -7.173 -27.231 1.00 97.38 98 ALA A C 1
ATOM 743 O O . ALA A 1 98 ? -1.338 -6.455 -28.189 1.00 97.38 98 ALA A O 1
ATOM 744 N N . GLY A 1 99 ? -1.495 -8.495 -27.276 1.00 97.44 99 GLY A N 1
ATOM 745 C CA . GLY A 1 99 ? -0.939 -9.219 -28.417 1.00 97.44 99 GLY A CA 1
ATOM 746 C C . GLY A 1 99 ? 0.590 -9.212 -28.499 1.00 97.44 99 GLY A C 1
ATOM 747 O O . GLY A 1 99 ? 1.155 -9.862 -29.384 1.00 97.44 99 GLY A O 1
ATOM 748 N N . SER A 1 100 ? 1.288 -8.534 -27.583 1.00 98.44 100 SER A N 1
ATOM 749 C CA . SER A 1 100 ? 2.732 -8.705 -27.418 1.00 98.44 100 SER A CA 1
ATOM 750 C C . SER A 1 100 ? 3.029 -10.137 -26.985 1.00 98.44 100 SER A C 1
ATOM 752 O O . SER A 1 100 ? 2.787 -10.501 -25.839 1.00 98.44 100 SER A O 1
ATOM 754 N N . TRP A 1 101 ? 3.610 -10.946 -27.878 1.00 98.31 101 TRP A N 1
ATOM 755 C CA . TRP A 1 101 ? 3.910 -12.358 -27.597 1.00 98.31 101 TRP A CA 1
ATOM 756 C C . TRP A 1 101 ? 4.624 -12.563 -26.254 1.00 98.31 101 TRP A C 1
ATOM 758 O O . TRP A 1 101 ? 4.290 -13.475 -25.503 1.00 98.31 101 TRP A O 1
ATOM 768 N N . HIS A 1 102 ? 5.579 -11.687 -25.931 1.00 98.31 102 HIS A N 1
ATOM 769 C CA . HIS A 1 102 ? 6.315 -11.785 -24.680 1.00 98.31 102 HIS A CA 1
ATOM 770 C C . HIS A 1 102 ? 5.429 -11.500 -23.458 1.00 98.31 102 HIS A C 1
ATOM 772 O O . HIS A 1 102 ? 5.451 -12.279 -22.509 1.00 98.31 102 HIS A O 1
ATOM 778 N N . ILE A 1 103 ? 4.625 -10.434 -23.487 1.00 98.25 103 ILE A N 1
ATOM 779 C CA . ILE A 1 103 ? 3.770 -10.052 -22.351 1.00 98.25 103 ILE A CA 1
ATOM 780 C C . ILE A 1 103 ? 2.633 -11.056 -22.158 1.00 98.25 103 ILE A C 1
ATOM 782 O O . ILE A 1 103 ? 2.357 -11.428 -21.022 1.00 98.25 103 ILE A O 1
ATOM 786 N N . GLU A 1 104 ? 2.039 -11.562 -23.238 1.00 98.56 104 GLU A N 1
ATOM 787 C CA . GLU A 1 104 ? 1.025 -12.620 -23.160 1.00 98.56 104 GLU A CA 1
ATOM 788 C C . GLU A 1 104 ? 1.620 -13.893 -22.535 1.00 98.56 104 GLU A C 1
ATOM 790 O O . GLU A 1 104 ? 1.075 -14.433 -21.577 1.00 98.56 104 GLU A O 1
ATOM 795 N N . SER A 1 105 ? 2.815 -14.316 -22.979 1.00 98.50 105 SER A N 1
ATOM 796 C CA . SER A 1 105 ? 3.484 -15.497 -22.409 1.00 98.50 105 SER A CA 1
ATOM 797 C C . SER A 1 105 ? 3.842 -15.339 -20.926 1.00 98.50 105 SER A C 1
ATOM 799 O O . SER A 1 105 ? 3.757 -16.299 -20.161 1.00 98.50 105 SER A O 1
ATOM 801 N N . LEU A 1 106 ? 4.228 -14.130 -20.502 1.00 98.44 106 LEU A N 1
ATOM 802 C CA . LEU A 1 106 ? 4.506 -13.834 -19.097 1.00 98.44 106 LEU A CA 1
ATOM 803 C C . LEU A 1 106 ? 3.221 -13.762 -18.268 1.00 98.44 106 LEU A C 1
ATOM 805 O O . LEU A 1 106 ? 3.221 -14.199 -17.120 1.00 98.44 106 LEU A O 1
ATOM 809 N N . THR A 1 107 ? 2.131 -13.255 -18.844 1.00 98.50 107 T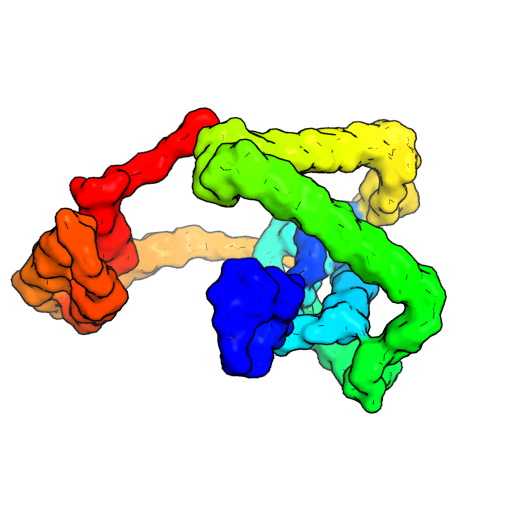HR A N 1
ATOM 810 C CA . THR A 1 107 ? 0.807 -13.243 -18.209 1.00 98.50 107 THR A CA 1
ATOM 811 C C . THR A 1 107 ? 0.350 -14.669 -17.895 1.00 98.50 107 THR A C 1
ATOM 813 O O . THR A 1 107 ? -0.016 -14.945 -16.751 1.00 98.50 107 THR A O 1
ATOM 816 N N . ASP A 1 108 ? 0.472 -15.592 -18.855 1.00 98.38 108 ASP A N 1
ATOM 817 C CA . ASP A 1 108 ? 0.133 -17.012 -18.672 1.00 98.38 108 ASP A CA 1
ATOM 818 C C . ASP A 1 108 ? 1.017 -17.697 -17.612 1.00 98.38 108 ASP A C 1
ATOM 820 O O . ASP A 1 108 ? 0.536 -18.485 -16.788 1.00 98.38 108 ASP A O 1
ATOM 824 N N . ALA A 1 109 ? 2.320 -17.393 -17.608 1.00 98.50 109 ALA A N 1
ATOM 825 C CA . ALA A 1 109 ? 3.257 -17.940 -16.629 1.00 98.50 109 ALA A CA 1
ATOM 826 C C . ALA A 1 109 ? 2.916 -17.480 -15.202 1.00 98.50 109 ALA A C 1
ATOM 828 O O . ALA A 1 109 ? 2.826 -18.308 -14.296 1.00 98.50 109 ALA A O 1
ATOM 829 N N . ILE A 1 110 ? 2.648 -16.181 -15.014 1.00 98.31 110 ILE A N 1
ATOM 830 C CA . ILE A 1 110 ? 2.242 -15.621 -13.717 1.00 98.31 110 ILE A CA 1
ATOM 831 C C . ILE A 1 110 ? 0.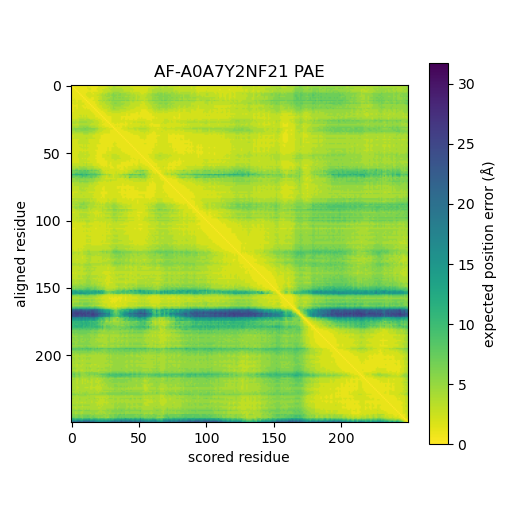917 -16.232 -13.250 1.00 98.31 110 ILE A C 1
ATOM 833 O O . ILE A 1 110 ? 0.792 -16.551 -12.067 1.00 98.31 110 ILE A O 1
ATOM 837 N N . GLU A 1 111 ? -0.069 -16.420 -14.139 1.00 98.12 111 GLU A N 1
ATOM 838 C CA . GLU A 1 111 ? -1.321 -17.094 -13.768 1.00 98.12 111 GLU A CA 1
ATOM 839 C C . GLU A 1 111 ? -1.047 -18.520 -13.269 1.00 98.12 111 GLU A C 1
ATOM 841 O O . GLU A 1 111 ? -1.482 -18.875 -12.170 1.00 98.12 111 GLU A O 1
ATOM 846 N N . THR A 1 112 ? -0.264 -19.298 -14.020 1.00 98.31 112 THR A N 1
ATOM 847 C CA . THR A 1 112 ? 0.069 -20.691 -13.684 1.00 98.31 112 THR A CA 1
ATOM 848 C C . THR A 1 112 ? 0.786 -20.802 -12.334 1.00 98.31 112 THR A C 1
ATOM 850 O O . THR A 1 112 ? 0.433 -21.636 -11.496 1.00 98.31 112 THR A O 1
ATOM 853 N N . GLU A 1 113 ? 1.786 -19.956 -12.086 1.00 98.19 113 GLU A N 1
ATOM 854 C CA . GLU A 1 113 ? 2.542 -19.973 -10.831 1.00 98.19 113 GLU A CA 1
ATOM 855 C C . GLU A 1 113 ? 1.697 -19.502 -9.641 1.00 98.19 113 GLU A C 1
ATOM 857 O O . GLU A 1 113 ? 1.750 -20.099 -8.559 1.00 98.19 113 GLU A O 1
ATOM 862 N N . ALA A 1 114 ? 0.863 -18.475 -9.834 1.00 97.81 114 ALA A N 1
ATOM 863 C CA . ALA A 1 114 ? -0.049 -17.998 -8.801 1.00 97.81 114 ALA A CA 1
ATOM 864 C C . ALA A 1 114 ? -1.081 -19.068 -8.412 1.00 97.81 114 ALA A C 1
ATOM 866 O O . ALA A 1 114 ? -1.378 -19.229 -7.225 1.00 97.81 114 ALA A O 1
ATOM 867 N N . GLU A 1 115 ? -1.603 -19.831 -9.375 1.00 96.69 115 GLU A N 1
ATOM 868 C CA . GLU A 1 115 ? -2.483 -20.972 -9.103 1.00 96.69 115 GLU A CA 1
ATOM 869 C C . GLU A 1 115 ? -1.800 -22.039 -8.257 1.00 96.69 115 GLU A C 1
ATOM 871 O O . GLU A 1 115 ? -2.354 -22.451 -7.237 1.00 96.69 115 GLU A O 1
ATOM 876 N N . ALA A 1 116 ? -0.577 -22.429 -8.617 1.00 97.25 116 ALA A N 1
ATOM 877 C CA . ALA A 1 116 ? 0.179 -23.419 -7.859 1.00 97.25 116 ALA A CA 1
ATOM 878 C C . ALA A 1 116 ? 0.412 -22.971 -6.403 1.00 97.25 116 ALA A C 1
ATOM 880 O O . ALA A 1 116 ? 0.353 -23.780 -5.473 1.00 97.25 116 ALA A O 1
ATOM 881 N N . ILE A 1 117 ? 0.643 -21.673 -6.172 1.00 96.56 117 ILE A N 1
ATOM 882 C CA . ILE A 1 117 ? 0.742 -21.111 -4.818 1.00 96.56 117 ILE A CA 1
ATOM 883 C C . ILE A 1 117 ? -0.602 -21.219 -4.087 1.00 96.56 117 ILE A C 1
ATOM 885 O O . ILE A 1 117 ? -0.630 -21.660 -2.936 1.00 96.56 117 ILE A O 1
ATOM 889 N N . ILE A 1 118 ? -1.712 -20.857 -4.734 1.00 96.38 118 ILE A N 1
ATOM 890 C CA . ILE A 1 118 ? -3.056 -20.952 -4.143 1.00 96.38 118 ILE A CA 1
ATOM 891 C C . ILE A 1 118 ? -3.374 -22.401 -3.747 1.00 96.38 118 ILE A C 1
ATOM 893 O O . ILE A 1 118 ? -3.805 -22.637 -2.620 1.00 96.38 118 ILE A O 1
ATOM 897 N N . GLU A 1 119 ? -3.098 -23.374 -4.615 1.00 95.75 119 GLU A N 1
ATOM 898 C CA . GLU A 1 119 ? -3.314 -24.799 -4.336 1.00 95.75 119 GLU A CA 1
ATOM 899 C C . GLU A 1 119 ? -2.478 -25.294 -3.150 1.00 95.75 119 GLU A C 1
ATOM 901 O O . GLU A 1 119 ? -2.981 -26.012 -2.281 1.00 95.75 119 GLU A O 1
ATOM 906 N N . ARG A 1 120 ? -1.210 -24.871 -3.057 1.00 95.25 120 ARG A N 1
ATOM 907 C CA . ARG A 1 120 ? -0.349 -25.185 -1.905 1.00 95.25 120 ARG A CA 1
ATOM 908 C C . ARG A 1 120 ? -0.906 -24.613 -0.604 1.00 95.25 120 ARG A C 1
ATOM 910 O O . ARG A 1 120 ? -0.859 -25.288 0.424 1.00 95.25 120 ARG A O 1
ATOM 917 N N . LEU A 1 121 ? -1.424 -23.384 -0.632 1.00 95.88 121 LEU A N 1
ATOM 918 C CA . LEU A 1 121 ? -2.043 -22.758 0.538 1.00 95.88 121 LEU A CA 1
ATOM 919 C C . LEU A 1 121 ? -3.349 -23.461 0.928 1.00 95.88 121 LEU A C 1
ATOM 921 O O . LEU A 1 121 ? -3.607 -23.649 2.116 1.00 95.88 121 LEU A O 1
ATOM 925 N N . ASP A 1 122 ? -4.143 -23.905 -0.044 1.00 95.12 122 ASP A N 1
ATOM 926 C CA . ASP A 1 122 ? -5.356 -24.685 0.205 1.00 95.12 122 ASP A CA 1
ATOM 927 C C . ASP A 1 122 ? -5.039 -26.044 0.838 1.00 95.12 122 ASP A C 1
ATOM 929 O O . ASP A 1 122 ? -5.661 -26.422 1.833 1.00 95.12 122 ASP A O 1
ATOM 933 N N . ALA A 1 123 ? -4.014 -26.740 0.337 1.00 95.25 123 ALA A N 1
ATOM 934 C CA . ALA A 1 123 ? -3.527 -27.991 0.916 1.00 95.25 123 ALA A CA 1
ATOM 935 C C . ALA A 1 123 ? -3.008 -27.817 2.358 1.00 95.25 123 ALA A C 1
ATOM 937 O O . ALA A 1 123 ? -3.087 -28.747 3.160 1.00 95.25 123 ALA A O 1
ATOM 938 N N . ALA A 1 124 ? -2.531 -26.618 2.711 1.00 93.44 124 ALA A N 1
ATOM 939 C CA . ALA A 1 124 ? -2.120 -26.255 4.067 1.00 93.44 124 ALA A CA 1
ATOM 940 C C . ALA A 1 124 ? -3.293 -25.874 5.000 1.00 93.44 124 ALA A C 1
ATOM 942 O O . ALA A 1 124 ? -3.063 -25.428 6.124 1.00 93.44 124 ALA A O 1
ATOM 943 N N . GLY A 1 125 ? -4.546 -26.043 4.562 1.00 95.00 125 GLY A N 1
ATOM 944 C CA . GLY A 1 125 ? -5.740 -25.696 5.340 1.00 95.00 125 GLY A CA 1
ATOM 945 C C . GLY A 1 125 ? -6.259 -24.277 5.087 1.00 95.00 125 GLY A C 1
ATOM 946 O O . GLY A 1 125 ? -7.047 -23.758 5.880 1.00 95.00 125 GLY A O 1
ATOM 947 N N . GLY A 1 126 ? -5.831 -23.647 3.991 1.00 95.31 126 GLY A N 1
ATOM 948 C CA . GLY A 1 126 ? -6.230 -22.305 3.582 1.00 95.31 126 GLY A CA 1
ATOM 949 C C . GLY A 1 126 ? -5.367 -21.191 4.181 1.00 95.31 126 GLY A C 1
ATOM 950 O O . GLY A 1 126 ? -4.508 -21.405 5.038 1.00 95.31 126 GLY A O 1
ATOM 951 N N . ALA A 1 127 ? -5.620 -19.958 3.733 1.00 94.12 127 ALA A N 1
ATOM 952 C CA . ALA A 1 127 ? -4.777 -18.799 4.037 1.00 94.12 127 ALA A CA 1
ATOM 953 C C . ALA A 1 127 ? -4.604 -18.527 5.543 1.00 94.12 127 ALA A C 1
ATOM 955 O O . ALA A 1 127 ? -3.501 -18.220 5.981 1.00 94.12 127 ALA A O 1
ATOM 956 N N . VAL A 1 128 ? -5.662 -18.674 6.350 1.00 94.25 128 VAL A N 1
ATOM 957 C CA . VAL A 1 128 ? -5.596 -18.416 7.802 1.00 94.25 128 VAL A CA 1
ATOM 958 C C . VAL A 1 128 ? -4.647 -19.396 8.496 1.00 94.25 128 VAL A C 1
ATOM 960 O O . VAL A 1 128 ? -3.796 -18.976 9.279 1.00 94.25 128 VAL A O 1
ATOM 963 N N . ALA A 1 129 ? -4.756 -20.689 8.178 1.00 95.12 129 ALA A N 1
ATOM 964 C CA . ALA A 1 129 ? -3.871 -21.712 8.726 1.00 95.12 129 ALA A CA 1
ATOM 965 C C . ALA A 1 129 ? -2.428 -21.514 8.243 1.00 95.12 129 ALA A C 1
ATOM 967 O O . ALA A 1 129 ? -1.496 -21.582 9.041 1.00 95.12 129 ALA A O 1
ATOM 968 N N . ALA A 1 130 ? -2.243 -21.185 6.961 1.00 95.06 130 ALA A N 1
ATOM 969 C CA . ALA A 1 130 ? -0.925 -20.931 6.391 1.00 95.06 130 ALA A CA 1
ATOM 970 C C . ALA A 1 130 ? -0.222 -19.717 7.026 1.00 95.06 130 ALA A C 1
ATOM 972 O O . ALA A 1 130 ? 0.970 -19.793 7.325 1.00 95.06 130 ALA A O 1
ATOM 973 N N . VAL A 1 131 ? -0.955 -18.624 7.277 1.00 93.69 131 VAL A N 1
ATOM 974 C CA . VAL A 1 131 ? -0.447 -17.430 7.978 1.00 93.69 131 VAL A CA 1
ATOM 975 C C . VAL A 1 131 ? -0.071 -17.762 9.419 1.00 93.69 131 VAL A C 1
ATOM 977 O O . VAL A 1 131 ? 0.998 -17.354 9.865 1.00 93.69 131 VAL A O 1
ATOM 980 N N . ALA A 1 132 ? -0.901 -18.531 10.134 1.00 91.06 132 ALA A N 1
ATOM 981 C CA . ALA A 1 132 ? -0.594 -18.977 11.495 1.00 91.06 132 ALA A CA 1
ATOM 982 C C . ALA A 1 132 ? 0.627 -19.912 11.546 1.00 91.06 132 ALA A C 1
ATOM 984 O O . ALA A 1 132 ? 1.385 -19.893 12.510 1.00 91.06 132 ALA A O 1
ATOM 985 N N . ALA A 1 133 ? 0.842 -20.702 10.492 1.00 91.69 133 ALA A N 1
ATOM 986 C CA . ALA A 1 133 ? 2.009 -21.562 10.336 1.00 91.69 133 ALA A CA 1
ATOM 987 C C . ALA A 1 133 ? 3.265 -20.817 9.841 1.00 91.69 133 ALA A C 1
ATOM 989 O O . ALA A 1 133 ? 4.322 -21.440 9.699 1.00 91.69 133 ALA A O 1
ATOM 990 N N . GLY A 1 134 ? 3.174 -19.516 9.545 1.00 93.12 134 GLY A N 1
ATOM 991 C CA . GLY A 1 134 ? 4.292 -18.700 9.066 1.00 93.12 134 GLY A CA 1
ATOM 992 C C . GLY A 1 134 ? 4.725 -18.992 7.624 1.00 93.12 134 GLY A C 1
ATOM 993 O O . GLY A 1 134 ? 5.856 -18.684 7.261 1.00 93.12 134 GLY A O 1
ATOM 994 N N . ILE A 1 135 ? 3.894 -19.662 6.813 1.00 93.81 135 ILE A N 1
ATOM 995 C CA . ILE A 1 135 ? 4.289 -20.101 5.463 1.00 93.81 135 ILE A CA 1
ATOM 996 C C . ILE A 1 135 ? 4.535 -18.899 4.532 1.00 93.81 135 ILE A C 1
ATOM 998 O O . ILE A 1 135 ? 5.625 -18.838 3.963 1.00 93.81 135 ILE A O 1
ATOM 1002 N N . PRO A 1 136 ? 3.598 -17.938 4.378 1.00 94.69 136 PRO A N 1
ATOM 1003 C CA . PRO A 1 136 ? 3.841 -16.768 3.535 1.00 94.69 136 PRO A CA 1
ATOM 1004 C C . PRO A 1 136 ? 5.000 -15.901 4.035 1.00 94.69 136 PRO A C 1
ATOM 1006 O O . PRO A 1 136 ? 5.775 -15.409 3.227 1.00 94.69 136 PRO A O 1
ATOM 1009 N N . GLN A 1 137 ? 5.133 -15.735 5.354 1.00 94.50 137 GLN A N 1
ATOM 1010 C CA . GLN A 1 137 ? 6.168 -14.901 5.966 1.00 94.50 137 GLN A CA 1
ATOM 1011 C C . GLN A 1 137 ? 7.562 -15.432 5.638 1.00 94.50 137 GLN A C 1
ATOM 1013 O O . GLN A 1 137 ? 8.374 -14.680 5.113 1.00 94.50 137 GLN A O 1
ATOM 1018 N N . ARG A 1 138 ? 7.798 -16.739 5.832 1.00 95.06 138 ARG A N 1
ATOM 1019 C CA . ARG A 1 138 ? 9.072 -17.370 5.459 1.00 95.06 138 ARG A CA 1
ATOM 1020 C C . ARG A 1 138 ? 9.376 -17.214 3.972 1.00 95.06 138 ARG A C 1
ATOM 1022 O O . ARG A 1 138 ? 10.479 -16.832 3.628 1.00 95.06 138 ARG A O 1
ATOM 1029 N N . ALA A 1 139 ? 8.393 -17.424 3.094 1.00 95.31 139 ALA A N 1
ATOM 1030 C CA . ALA A 1 139 ? 8.605 -17.260 1.653 1.00 95.31 139 ALA A CA 1
ATOM 1031 C C . ALA A 1 139 ? 8.987 -15.816 1.265 1.00 95.31 139 ALA A C 1
ATOM 1033 O O . ALA A 1 139 ? 9.805 -15.613 0.371 1.00 95.31 139 ALA A O 1
ATOM 1034 N N . ILE A 1 140 ? 8.409 -14.815 1.937 1.00 95.81 140 ILE A N 1
ATOM 1035 C CA . ILE A 1 140 ? 8.757 -13.401 1.741 1.00 95.81 140 ILE A CA 1
ATOM 1036 C C . ILE A 1 140 ? 10.170 -13.110 2.271 1.00 95.81 140 ILE A C 1
ATOM 1038 O O . ILE A 1 140 ? 10.937 -12.418 1.605 1.00 95.81 140 ILE A O 1
ATOM 1042 N N . GLU A 1 141 ? 10.519 -13.638 3.446 1.00 96.19 141 GLU A N 1
ATOM 1043 C CA . GLU A 1 141 ? 11.850 -13.498 4.051 1.00 96.19 141 GLU A CA 1
ATOM 1044 C C . GLU A 1 141 ? 12.938 -14.156 3.196 1.00 96.19 141 GLU A C 1
ATOM 1046 O O . GLU A 1 141 ? 13.966 -13.531 2.941 1.00 96.19 141 GLU A O 1
ATOM 1051 N N . ASP A 1 142 ? 12.685 -15.365 2.691 1.00 97.06 142 ASP A N 1
ATOM 1052 C CA . ASP A 1 142 ? 13.589 -16.092 1.798 1.00 97.06 142 ASP A CA 1
ATOM 1053 C C . ASP A 1 142 ? 13.850 -15.278 0.518 1.00 97.06 142 ASP A C 1
ATOM 1055 O O . ASP A 1 142 ? 15.001 -15.035 0.160 1.00 97.06 142 ASP A O 1
ATOM 1059 N N . ALA A 1 143 ? 12.798 -14.751 -0.123 1.00 95.69 143 ALA A N 1
ATOM 1060 C CA . ALA A 1 143 ? 12.933 -13.917 -1.321 1.00 95.69 143 ALA A CA 1
ATOM 1061 C C . ALA A 1 143 ? 13.684 -12.596 -1.055 1.00 95.69 143 ALA A C 1
ATOM 1063 O O . ALA A 1 143 ? 14.470 -12.128 -1.891 1.00 95.69 143 ALA A O 1
ATOM 1064 N N . ALA A 1 144 ? 13.464 -11.982 0.112 1.00 94.81 144 ALA A N 1
ATOM 1065 C CA . ALA A 1 144 ? 14.192 -10.787 0.528 1.00 94.81 144 ALA A CA 1
ATOM 1066 C C . ALA A 1 144 ? 15.680 -11.092 0.763 1.00 94.81 144 ALA A C 1
ATOM 1068 O O . ALA A 1 144 ? 16.541 -10.319 0.338 1.00 94.81 144 ALA A O 1
ATOM 1069 N N . TYR A 1 145 ? 15.985 -12.232 1.386 1.00 95.50 145 TYR A N 1
ATOM 1070 C CA . TYR A 1 145 ? 17.350 -12.680 1.629 1.00 95.50 145 TYR A CA 1
ATOM 1071 C C . TYR A 1 145 ? 18.089 -12.999 0.325 1.00 95.50 145 TYR A C 1
ATOM 1073 O O . TYR A 1 145 ? 19.200 -12.514 0.124 1.00 95.50 145 TYR A O 1
ATOM 1081 N N . GLU A 1 146 ? 17.460 -13.722 -0.602 1.00 94.69 146 GLU A N 1
ATOM 1082 C CA . GLU A 1 146 ? 18.022 -13.987 -1.933 1.00 94.69 146 GLU A CA 1
ATOM 1083 C C . GLU A 1 146 ? 18.323 -12.690 -2.694 1.00 94.69 146 GLU A C 1
ATOM 1085 O O . GLU A 1 146 ? 19.361 -12.564 -3.344 1.00 94.69 146 GLU A O 1
ATOM 1090 N N . THR A 1 147 ? 17.437 -11.698 -2.591 1.00 92.12 147 THR A N 1
ATOM 1091 C CA . THR A 1 147 ? 17.654 -10.382 -3.205 1.00 92.12 147 THR A CA 1
ATOM 1092 C C . THR A 1 147 ? 18.844 -9.661 -2.577 1.00 92.12 147 THR A C 1
ATOM 1094 O O . THR A 1 147 ? 19.692 -9.144 -3.301 1.00 92.12 147 THR A O 1
ATOM 1097 N N . ALA A 1 148 ? 18.969 -9.684 -1.248 1.00 91.19 148 ALA A N 1
ATOM 1098 C CA . ALA A 1 148 ? 20.132 -9.124 -0.564 1.00 91.19 148 ALA A CA 1
ATOM 1099 C C . ALA A 1 148 ? 21.438 -9.810 -1.006 1.00 91.19 148 ALA A C 1
ATOM 1101 O O . ALA A 1 148 ? 22.414 -9.128 -1.308 1.00 91.19 148 ALA A O 1
ATOM 1102 N N . GLN A 1 149 ? 21.436 -11.141 -1.136 1.00 93.31 149 GLN A N 1
ATOM 1103 C CA . GLN A 1 149 ? 22.596 -11.894 -1.616 1.00 93.31 149 GLN A CA 1
ATOM 1104 C C . GLN A 1 149 ? 22.997 -11.504 -3.044 1.00 93.31 149 GLN A C 1
ATOM 1106 O O . GLN A 1 149 ? 24.181 -11.288 -3.294 1.00 93.31 149 GLN A O 1
ATOM 1111 N N . ARG A 1 150 ? 22.040 -11.371 -3.977 1.00 91.38 150 ARG A N 1
ATOM 1112 C CA . ARG A 1 150 ? 22.329 -10.935 -5.359 1.00 91.38 150 ARG A CA 1
ATOM 1113 C C . ARG A 1 150 ? 22.942 -9.537 -5.418 1.00 91.38 150 ARG A C 1
ATOM 1115 O O . ARG A 1 150 ? 23.814 -9.290 -6.250 1.00 91.38 150 ARG A O 1
ATOM 1122 N N . LEU A 1 151 ? 22.517 -8.639 -4.529 1.00 88.88 151 LEU A N 1
ATOM 1123 C CA . LEU A 1 151 ? 23.089 -7.296 -4.414 1.00 88.88 151 LEU A CA 1
ATOM 1124 C C . LEU A 1 151 ? 24.520 -7.317 -3.866 1.00 88.88 151 LEU A C 1
ATOM 1126 O O . LEU A 1 151 ? 25.355 -6.556 -4.347 1.00 88.88 151 LEU A O 1
ATOM 1130 N N . GLU A 1 152 ? 24.826 -8.191 -2.903 1.00 87.50 152 GLU A N 1
ATOM 1131 C CA . GLU A 1 152 ? 26.177 -8.329 -2.335 1.00 87.50 152 GLU A CA 1
ATOM 1132 C C . GLU A 1 152 ? 27.207 -8.849 -3.347 1.00 87.50 152 GLU A C 1
ATOM 1134 O O . GLU A 1 152 ? 28.382 -8.488 -3.265 1.00 87.50 152 GLU A O 1
ATOM 1139 N N . VAL A 1 153 ? 26.784 -9.690 -4.296 1.00 89.56 153 VAL A N 1
ATOM 1140 C CA . VAL A 1 153 ? 27.665 -10.248 -5.338 1.00 89.56 153 VAL A CA 1
ATOM 1141 C C . VAL A 1 153 ? 27.634 -9.468 -6.659 1.00 89.56 153 VAL A C 1
ATOM 1143 O O . VAL A 1 153 ? 28.172 -9.951 -7.654 1.00 89.56 153 VAL A O 1
ATOM 1146 N N . ASP A 1 154 ? 27.020 -8.279 -6.681 1.00 80.56 154 ASP A N 1
ATOM 1147 C CA . ASP A 1 154 ? 26.845 -7.426 -7.870 1.00 80.56 154 ASP A CA 1
ATOM 1148 C C . ASP A 1 154 ? 26.154 -8.120 -9.068 1.00 80.56 154 ASP A C 1
ATOM 1150 O O . ASP A 1 154 ? 26.311 -7.700 -10.220 1.00 80.56 154 ASP A O 1
ATOM 1154 N N . ASP A 1 155 ? 25.362 -9.166 -8.809 1.00 86.88 155 ASP A N 1
ATOM 1155 C CA . ASP A 1 155 ? 24.523 -9.831 -9.818 1.00 86.88 155 ASP A CA 1
ATOM 1156 C C . ASP A 1 155 ? 23.300 -8.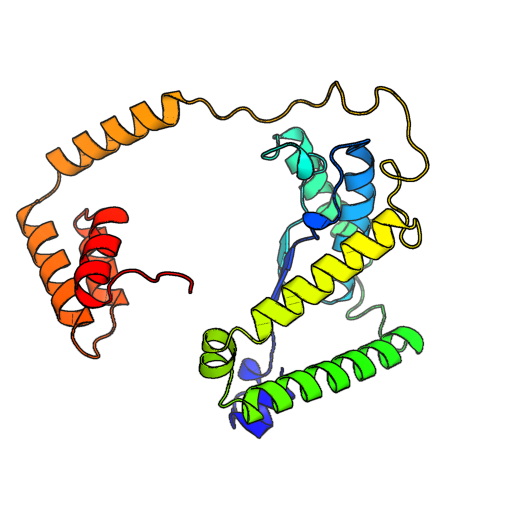963 -10.170 1.00 86.88 155 ASP A C 1
ATOM 1158 O O . ASP A 1 155 ? 22.794 -8.978 -11.292 1.00 86.88 155 ASP A O 1
ATOM 1162 N N . GLU A 1 156 ? 22.879 -8.108 -9.234 1.00 90.38 156 GLU A N 1
ATOM 1163 C CA . GLU A 1 156 ? 21.825 -7.117 -9.429 1.00 90.38 156 GLU A CA 1
ATOM 1164 C C . GLU A 1 156 ? 22.388 -5.687 -9.319 1.00 90.38 156 GLU A C 1
ATOM 1166 O O . GLU A 1 156 ? 23.062 -5.315 -8.357 1.00 90.38 156 GLU A O 1
ATOM 1171 N N . VAL A 1 157 ? 22.145 -4.861 -10.343 1.00 93.44 157 VAL A N 1
ATOM 1172 C CA . VAL A 1 157 ? 22.721 -3.510 -10.443 1.00 93.44 157 VAL A CA 1
ATOM 1173 C C . VAL A 1 157 ? 21.746 -2.456 -9.928 1.00 93.44 157 VAL A C 1
ATOM 1175 O O . VAL A 1 157 ? 20.673 -2.263 -10.498 1.00 93.44 157 VAL A O 1
ATOM 1178 N N . ILE A 1 158 ? 22.187 -1.666 -8.947 1.00 94.56 158 ILE A N 1
ATOM 1179 C CA . ILE A 1 158 ? 21.494 -0.466 -8.473 1.00 94.56 158 ILE A CA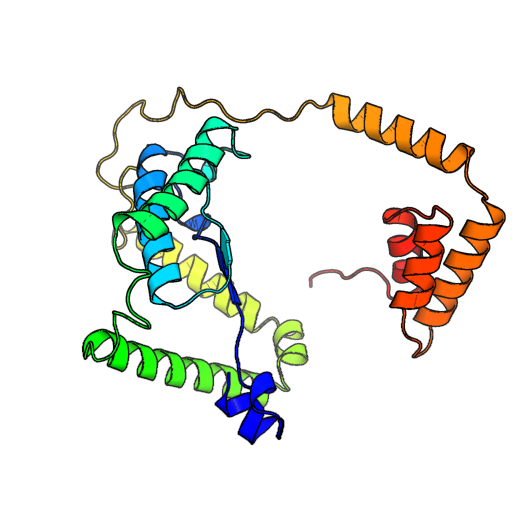 1
ATOM 1180 C C . ILE A 1 158 ? 22.335 0.772 -8.805 1.00 94.56 158 ILE A C 1
ATOM 1182 O O . ILE A 1 158 ? 23.350 1.073 -8.166 1.00 94.56 158 ILE A O 1
ATOM 1186 N N . VAL A 1 159 ? 21.879 1.521 -9.815 1.00 95.06 159 VAL A N 1
ATOM 1187 C CA . VAL A 1 159 ? 22.516 2.771 -10.261 1.00 95.06 159 VAL A CA 1
ATOM 1188 C C . VAL A 1 159 ? 22.568 3.787 -9.118 1.00 95.06 159 VAL A C 1
ATOM 1190 O O . VAL A 1 159 ? 21.549 4.131 -8.521 1.00 95.06 159 VAL A O 1
ATOM 1193 N N . GLY A 1 160 ? 23.772 4.271 -8.833 1.00 92.56 160 GLY A N 1
ATOM 1194 C CA . GLY A 1 160 ? 24.073 5.214 -7.764 1.00 92.56 160 GLY A CA 1
ATOM 1195 C C . GLY A 1 160 ? 24.378 4.581 -6.407 1.00 92.56 160 GLY A C 1
ATOM 1196 O O . GLY A 1 160 ? 24.800 5.311 -5.513 1.00 92.56 160 GLY A O 1
ATOM 1197 N N . VAL A 1 161 ? 24.233 3.255 -6.268 1.00 91.62 161 VAL A N 1
ATOM 1198 C CA . VAL A 1 161 ? 24.510 2.514 -5.025 1.00 91.62 161 VAL A CA 1
ATOM 1199 C C . VAL A 1 161 ? 25.706 1.576 -5.184 1.00 91.62 161 VAL A C 1
ATOM 1201 O O . VAL A 1 161 ? 26.730 1.821 -4.555 1.00 91.62 161 VAL A O 1
ATOM 1204 N N . ASN A 1 162 ? 25.622 0.545 -6.037 1.00 91.94 162 ASN A N 1
ATOM 1205 C CA . ASN A 1 162 ? 26.751 -0.369 -6.288 1.00 91.94 162 ASN A CA 1
ATOM 1206 C C . ASN A 1 162 ? 27.474 -0.084 -7.614 1.00 91.94 162 ASN A C 1
ATOM 1208 O O . ASN A 1 162 ? 28.667 -0.347 -7.747 1.00 91.94 162 ASN A O 1
ATOM 1212 N N . ARG A 1 163 ? 26.797 0.537 -8.590 1.00 92.50 163 ARG A N 1
ATOM 1213 C CA . ARG A 1 163 ? 27.390 0.970 -9.868 1.00 92.50 163 ARG A CA 1
ATOM 1214 C C . ARG A 1 163 ? 27.093 2.437 -10.141 1.00 92.50 163 ARG A C 1
ATOM 1216 O O . ARG A 1 163 ? 26.044 2.940 -9.759 1.00 92.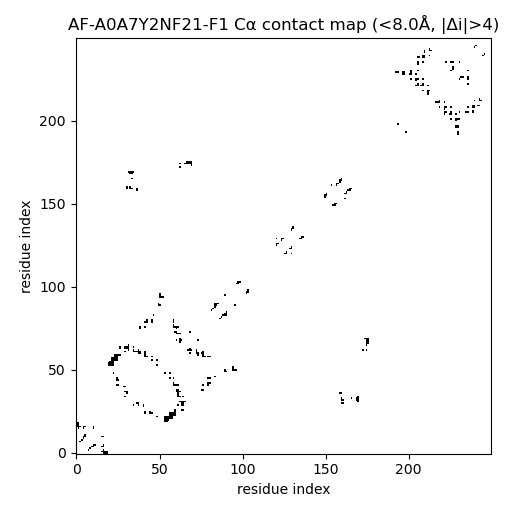50 163 ARG A O 1
ATOM 1223 N N . PHE A 1 164 ? 28.001 3.112 -10.850 1.00 93.56 164 PHE A N 1
ATOM 1224 C CA . PHE A 1 164 ? 27.897 4.548 -11.167 1.00 93.56 164 PHE A CA 1
ATOM 1225 C C . PHE A 1 164 ? 27.784 5.435 -9.911 1.00 93.56 164 PHE A C 1
ATOM 1227 O O . PHE A 1 164 ? 26.981 6.365 -9.837 1.00 93.56 164 PHE A O 1
ATOM 1234 N N . VAL A 1 165 ? 28.582 5.110 -8.892 1.00 92.62 165 VAL A N 1
ATOM 1235 C CA . VAL A 1 165 ? 28.615 5.839 -7.621 1.00 92.62 165 VAL A CA 1
ATOM 1236 C C . VAL A 1 165 ? 29.340 7.174 -7.802 1.00 92.62 165 VAL A C 1
ATOM 1238 O O . VAL A 1 165 ? 30.483 7.209 -8.255 1.00 92.62 165 VAL A O 1
ATOM 1241 N N . THR A 1 166 ? 28.685 8.264 -7.405 1.00 89.19 166 THR A N 1
ATOM 1242 C CA . THR A 1 166 ? 29.248 9.619 -7.394 1.00 89.19 166 THR A CA 1
ATOM 1243 C C . THR A 1 166 ? 29.469 10.055 -5.949 1.00 89.19 166 THR A C 1
ATOM 1245 O O . THR A 1 166 ? 28.528 10.088 -5.159 1.00 89.19 166 THR A O 1
ATOM 1248 N N . ALA A 1 167 ? 30.712 10.386 -5.592 1.00 81.06 167 ALA A N 1
ATOM 1249 C CA . ALA A 1 167 ? 31.044 10.845 -4.244 1.00 81.06 167 ALA A CA 1
ATOM 1250 C C . ALA A 1 167 ? 30.374 12.199 -3.933 1.00 81.06 167 ALA A C 1
ATOM 1252 O O . ALA A 1 167 ? 30.438 13.115 -4.752 1.00 81.06 167 ALA A O 1
ATOM 1253 N N . GLY A 1 168 ? 29.757 12.324 -2.752 1.00 69.56 168 GLY A N 1
ATOM 1254 C CA . GLY A 1 168 ? 29.083 13.551 -2.292 1.00 69.56 168 GLY A CA 1
ATOM 1255 C C . GLY A 1 168 ? 27.717 13.832 -2.936 1.00 69.56 168 GLY A C 1
ATOM 1256 O O . GLY A 1 168 ? 27.177 14.923 -2.776 1.00 69.56 168 GLY A O 1
ATOM 1257 N N . ALA A 1 169 ? 27.153 12.884 -3.693 1.00 65.81 169 ALA A N 1
ATOM 1258 C CA . ALA A 1 169 ? 25.818 13.030 -4.265 1.00 65.81 169 ALA A CA 1
ATOM 1259 C C . ALA A 1 169 ? 24.732 12.640 -3.241 1.00 65.81 169 ALA A C 1
ATOM 1261 O O . ALA A 1 169 ? 24.713 11.503 -2.771 1.00 65.81 169 ALA A O 1
ATOM 1262 N N . GLY A 1 170 ? 23.815 13.567 -2.936 1.00 59.03 170 GLY A N 1
ATOM 1263 C CA . GLY A 1 170 ? 22.694 13.368 -2.000 1.00 59.03 170 GLY A CA 1
ATOM 1264 C C . GLY A 1 170 ? 22.741 14.220 -0.722 1.00 59.03 170 GLY A C 1
ATOM 1265 O O . GLY A 1 170 ? 21.745 14.284 -0.010 1.00 59.03 170 GLY A O 1
ATOM 1266 N N . ASP A 1 171 ? 23.839 14.935 -0.456 1.00 63.16 171 ASP A N 1
ATOM 1267 C CA . ASP A 1 171 ? 24.045 15.677 0.805 1.00 63.16 171 ASP A CA 1
ATOM 1268 C C . ASP A 1 171 ? 23.180 16.952 0.958 1.00 63.16 171 ASP A C 1
ATOM 1270 O O . ASP A 1 171 ? 23.234 17.616 1.993 1.00 63.16 171 ASP A O 1
ATOM 1274 N N . SER A 1 172 ? 22.389 17.329 -0.053 1.00 66.00 172 SER A N 1
ATOM 1275 C CA . SER A 1 172 ? 21.714 18.636 -0.114 1.00 66.00 172 SER A CA 1
ATOM 1276 C C . SER A 1 172 ? 20.192 18.594 -0.241 1.00 66.00 172 SER A C 1
ATOM 1278 O O . SER A 1 172 ? 19.593 19.644 -0.473 1.00 66.00 172 SER A O 1
ATOM 1280 N N . ILE A 1 173 ? 19.550 17.427 -0.145 1.00 76.44 173 ILE A N 1
ATOM 1281 C CA . ILE A 1 173 ? 18.101 17.346 -0.376 1.00 76.44 173 ILE A CA 1
ATOM 1282 C C . ILE A 1 173 ? 17.343 17.655 0.914 1.00 76.44 173 ILE A C 1
ATOM 1284 O O . ILE A 1 173 ? 17.584 17.003 1.933 1.00 76.44 173 ILE A O 1
ATOM 1288 N N . PRO A 1 174 ? 16.428 18.643 0.898 1.00 77.62 174 PRO A N 1
ATOM 1289 C CA . PRO A 1 174 ? 15.593 18.935 2.050 1.00 77.62 174 PRO A CA 1
ATOM 1290 C C . PRO A 1 174 ? 14.736 17.721 2.411 1.00 77.62 174 PRO A C 1
ATOM 1292 O O . PRO A 1 174 ? 13.981 17.221 1.584 1.00 77.62 174 PRO A O 1
ATOM 1295 N N . VAL A 1 175 ? 14.830 17.273 3.660 1.00 84.06 175 VAL A N 1
ATOM 1296 C CA . VAL A 1 175 ? 13.967 16.223 4.213 1.00 84.06 175 VAL A CA 1
ATOM 1297 C C . VAL A 1 175 ? 12.928 16.879 5.106 1.00 84.06 175 VAL A C 1
ATOM 1299 O O . VAL A 1 175 ? 13.274 17.732 5.930 1.00 84.06 175 VAL A O 1
ATOM 1302 N N . LEU A 1 176 ? 11.664 16.472 4.979 1.00 85.75 176 LEU A N 1
ATOM 1303 C CA . LEU A 1 176 ? 10.611 16.960 5.860 1.00 85.75 176 LEU A CA 1
ATOM 1304 C C . LEU A 1 176 ? 10.918 16.570 7.313 1.00 85.75 176 LEU A C 1
ATOM 1306 O O . LEU A 1 176 ? 10.929 15.393 7.671 1.00 85.75 176 LEU A O 1
ATOM 1310 N N . GLN A 1 177 ? 11.135 17.574 8.160 1.00 85.81 177 GLN A N 1
ATOM 1311 C CA . GLN A 1 177 ? 11.260 17.399 9.603 1.00 85.81 177 GLN A CA 1
ATOM 1312 C C . GLN A 1 177 ? 9.898 17.638 10.249 1.00 85.81 177 GLN A C 1
ATOM 1314 O O . GLN A 1 177 ? 9.325 18.722 10.128 1.00 85.81 177 GLN A O 1
ATOM 1319 N N . VAL A 1 178 ? 9.372 16.623 10.930 1.00 87.56 178 VAL A N 1
ATOM 1320 C CA . VAL A 1 178 ? 8.111 16.744 11.665 1.00 87.56 178 VAL A CA 1
ATOM 1321 C C . VAL A 1 178 ? 8.369 17.490 12.971 1.00 87.56 178 VAL A C 1
ATOM 1323 O O . VAL A 1 178 ? 9.213 17.081 13.768 1.00 87.56 178 VAL A O 1
ATOM 1326 N N . ASP A 1 179 ? 7.633 18.578 13.196 1.00 90.88 179 ASP A N 1
ATOM 1327 C CA . ASP A 1 179 ? 7.717 19.342 14.440 1.00 90.88 179 ASP A CA 1
ATOM 1328 C C . ASP A 1 179 ? 7.217 18.500 15.626 1.00 90.88 179 ASP A C 1
ATOM 1330 O O . ASP A 1 179 ? 6.081 18.019 15.646 1.00 90.88 179 ASP A O 1
ATOM 1334 N N . THR A 1 180 ? 8.062 18.342 16.643 1.00 91.69 180 THR A N 1
ATOM 1335 C CA . THR A 1 180 ? 7.738 17.594 17.864 1.00 91.69 180 THR A CA 1
ATOM 1336 C C . THR A 1 180 ? 6.657 18.281 18.702 1.00 91.69 180 THR A C 1
ATOM 1338 O O . THR A 1 180 ? 5.980 17.619 19.490 1.00 91.69 180 THR A O 1
ATOM 1341 N N . SER A 1 181 ? 6.413 19.582 18.497 1.00 94.38 181 SER A N 1
ATOM 1342 C CA . SER A 1 181 ? 5.331 20.327 19.152 1.00 94.38 181 SER A CA 1
ATOM 1343 C C . SER A 1 181 ? 3.933 19.779 18.821 1.00 94.38 181 SER A C 1
ATOM 1345 O O . SER A 1 181 ? 2.996 19.948 19.611 1.00 94.38 181 SER A O 1
ATOM 1347 N N . VAL A 1 182 ? 3.795 19.059 17.699 1.00 95.44 182 VAL A N 1
ATOM 1348 C CA . VAL A 1 182 ? 2.544 18.415 17.273 1.00 95.44 182 VAL A CA 1
ATOM 1349 C C . VAL A 1 182 ? 2.039 17.429 18.325 1.00 95.44 182 VAL A C 1
ATOM 1351 O O . VAL A 1 182 ? 0.833 17.372 18.568 1.00 95.44 182 VAL A O 1
ATOM 1354 N N . GLU A 1 183 ? 2.932 16.694 18.995 1.00 96.31 183 GLU A N 1
ATOM 1355 C CA . GLU A 1 183 ? 2.547 15.770 20.066 1.00 96.31 183 GLU A CA 1
ATOM 1356 C C . GLU A 1 183 ? 1.903 16.526 21.231 1.00 96.31 183 GLU A C 1
ATOM 1358 O O . GLU A 1 183 ? 0.779 16.215 21.629 1.00 96.31 183 GLU A O 1
ATOM 1363 N N . ALA A 1 184 ? 2.580 17.562 21.735 1.00 96.12 184 ALA A N 1
ATOM 1364 C CA . ALA A 1 184 ? 2.090 18.363 22.852 1.00 96.12 184 ALA A CA 1
ATOM 1365 C C . ALA A 1 184 ? 0.727 19.001 22.532 1.00 96.12 184 ALA A C 1
ATOM 1367 O O . ALA A 1 184 ? -0.210 18.902 23.328 1.00 96.12 184 ALA A O 1
ATOM 1368 N N . SER A 1 185 ? 0.583 19.573 21.332 1.00 96.94 185 SER A N 1
ATOM 1369 C CA . SER A 1 185 ? -0.685 20.144 20.865 1.00 96.94 185 SER A CA 1
ATOM 1370 C C . SER A 1 185 ? -1.794 19.091 20.756 1.00 96.94 185 SER A C 1
ATOM 1372 O O . SER A 1 185 ? -2.941 19.333 21.143 1.00 96.94 185 SER A O 1
ATOM 1374 N N . GLN A 1 186 ? -1.478 17.893 20.257 1.00 97.81 186 GLN A N 1
ATOM 1375 C CA . GLN A 1 186 ? -2.457 16.818 20.119 1.00 97.81 186 GLN A CA 1
ATOM 1376 C C . GLN A 1 186 ? -2.892 16.253 21.479 1.00 97.81 186 GLN A C 1
ATOM 1378 O O . GLN A 1 186 ? -4.073 15.926 21.642 1.00 97.81 186 GLN A O 1
ATOM 1383 N N . VAL A 1 187 ? -1.987 16.175 22.459 1.00 97.94 187 VAL A N 1
ATOM 1384 C CA . VAL A 1 187 ? -2.304 15.791 23.844 1.00 97.94 187 VAL A CA 1
ATOM 1385 C C . VAL A 1 187 ? -3.230 16.819 24.492 1.00 97.94 187 VAL A C 1
ATOM 1387 O O . VAL A 1 187 ? -4.246 16.438 25.074 1.00 97.94 187 VAL A O 1
ATOM 1390 N N . GLU A 1 188 ? -2.941 18.112 24.344 1.00 97.94 188 GLU A N 1
ATOM 1391 C CA . GLU A 1 188 ? -3.789 19.185 24.872 1.00 97.94 188 GLU A CA 1
ATOM 1392 C C . GLU A 1 188 ? -5.192 19.155 24.247 1.00 97.94 188 GLU A C 1
ATOM 1394 O O . GLU A 1 188 ? -6.199 19.124 24.959 1.00 97.94 188 GLU A O 1
ATOM 1399 N N . ARG A 1 189 ? -5.276 19.067 22.912 1.00 97.94 189 ARG A N 1
ATOM 1400 C CA . ARG A 1 189 ? -6.553 18.939 22.191 1.00 97.94 189 ARG A CA 1
ATOM 1401 C C . ARG A 1 189 ? -7.349 17.722 22.645 1.00 97.94 189 ARG A C 1
ATOM 1403 O O . ARG A 1 189 ? -8.566 17.814 22.795 1.00 97.94 189 ARG A O 1
ATOM 1410 N N . LEU A 1 190 ? -6.679 16.592 22.864 1.00 98.19 190 LEU A N 1
ATOM 1411 C CA . LEU A 1 190 ? -7.313 15.376 23.358 1.00 98.19 190 LEU A CA 1
ATOM 1412 C C . LEU A 1 190 ? -7.852 15.570 24.781 1.00 98.19 190 LEU A C 1
ATOM 1414 O O . LEU A 1 190 ? -8.986 15.182 25.049 1.00 98.19 190 LEU A O 1
ATOM 1418 N N . ALA A 1 191 ? -7.088 16.191 25.680 1.00 98.06 191 ALA A N 1
ATOM 1419 C CA . ALA A 1 191 ? -7.537 16.461 27.044 1.00 98.06 191 ALA A CA 1
ATOM 1420 C C . ALA A 1 191 ? -8.781 17.366 27.065 1.00 98.06 191 ALA A C 1
ATOM 1422 O O . ALA A 1 191 ? -9.766 17.043 27.729 1.00 98.06 191 ALA A O 1
ATOM 1423 N N . LEU A 1 192 ? -8.774 18.447 26.278 1.00 97.94 192 LEU A N 1
ATOM 1424 C CA . LEU A 1 192 ? -9.918 19.354 26.137 1.00 97.94 192 LEU A CA 1
ATOM 1425 C C . LEU A 1 192 ? -11.141 18.658 25.524 1.00 97.94 192 LEU A C 1
ATOM 1427 O O . LEU A 1 192 ? -12.268 18.847 25.988 1.00 97.94 192 LEU A O 1
ATOM 1431 N N . TRP A 1 193 ? -10.929 17.815 24.510 1.00 97.75 193 TRP A N 1
ATOM 1432 C CA . TRP A 1 193 ? -11.989 17.006 23.908 1.00 97.75 193 TRP A CA 1
ATOM 1433 C C . TRP A 1 193 ? -12.652 16.081 24.934 1.00 97.75 193 TRP A C 1
ATOM 1435 O O . TRP A 1 193 ? -13.874 16.060 25.062 1.00 97.75 193 TRP A O 1
ATOM 1445 N N . LYS A 1 194 ? -11.852 15.357 25.725 1.00 97.81 194 LYS A N 1
ATOM 1446 C CA . LYS A 1 194 ? -12.371 14.461 26.769 1.00 97.81 194 LYS A CA 1
ATOM 1447 C C . LYS A 1 194 ? -13.057 15.214 27.911 1.00 97.81 194 LYS A C 1
ATOM 1449 O O . LYS A 1 194 ? -14.006 14.692 28.477 1.00 97.81 194 LYS A O 1
ATOM 1454 N N . ALA A 1 195 ? -12.623 16.432 28.230 1.00 97.38 195 ALA A N 1
ATOM 1455 C CA . ALA A 1 195 ? -13.237 17.245 29.281 1.00 97.38 195 ALA A CA 1
ATOM 1456 C C . ALA A 1 195 ? -14.601 17.847 28.889 1.00 97.38 195 ALA A C 1
ATOM 1458 O O . ALA A 1 195 ? -15.375 18.218 29.767 1.00 97.38 195 ALA A O 1
ATOM 1459 N N . SER A 1 196 ? -14.885 17.979 27.589 1.00 95.94 196 SER A N 1
ATOM 1460 C CA . SER A 1 196 ? -16.078 18.672 27.071 1.00 95.94 196 SER A CA 1
ATOM 1461 C C . SER A 1 196 ? -17.178 17.744 26.554 1.00 95.94 196 SER A C 1
ATOM 1463 O O . SER A 1 196 ? -18.284 18.210 26.275 1.00 95.94 196 SER A O 1
ATOM 1465 N N . ARG A 1 197 ? -16.895 16.446 26.414 1.00 96.81 197 ARG A N 1
ATOM 1466 C CA . ARG A 1 197 ? -17.845 15.453 25.897 1.00 96.81 197 ARG A CA 1
ATOM 1467 C C . ARG A 1 197 ? -18.793 14.927 26.980 1.00 96.81 197 ARG A C 1
ATOM 1469 O O . ARG A 1 197 ? -18.530 15.041 28.175 1.00 96.81 197 ARG A O 1
ATOM 1476 N N . ASP A 1 198 ? -19.874 14.294 26.539 1.00 97.94 198 ASP A N 1
ATOM 1477 C CA . ASP A 1 198 ? -20.798 13.557 27.404 1.00 97.94 198 ASP A CA 1
ATOM 1478 C C . ASP A 1 198 ? -20.176 12.206 27.799 1.00 97.94 198 ASP A C 1
ATOM 1480 O O . ASP A 1 198 ? -20.255 11.218 27.066 1.00 97.94 198 ASP A O 1
ATOM 1484 N N . GLU A 1 199 ? -19.483 12.185 28.940 1.00 97.88 199 GLU A N 1
ATOM 1485 C CA . GLU A 1 199 ? -18.775 10.991 29.413 1.00 97.88 199 GLU A CA 1
ATOM 1486 C C . GLU A 1 199 ? -19.712 9.795 29.686 1.00 97.88 199 GLU A C 1
ATOM 1488 O O . GLU A 1 199 ? -19.365 8.691 29.258 1.00 97.88 199 GLU A O 1
ATOM 1493 N N . PRO A 1 200 ? -20.899 9.957 30.313 1.00 98.38 200 PRO A N 1
ATOM 1494 C CA . PRO A 1 200 ? -21.886 8.879 30.403 1.00 98.38 200 PRO A CA 1
ATOM 1495 C C . PRO A 1 200 ? -22.263 8.280 29.043 1.00 98.38 200 PRO A C 1
ATOM 1497 O O . PRO A 1 200 ? -22.192 7.063 28.876 1.00 98.38 200 PRO A O 1
ATOM 1500 N N . ALA A 1 201 ? -22.579 9.112 28.044 1.00 98.31 201 ALA A N 1
ATOM 1501 C CA . ALA A 1 201 ? -22.941 8.617 26.715 1.00 98.31 201 ALA A CA 1
ATOM 1502 C C . ALA A 1 201 ? -21.796 7.834 26.046 1.00 98.31 201 ALA A C 1
ATOM 1504 O O . 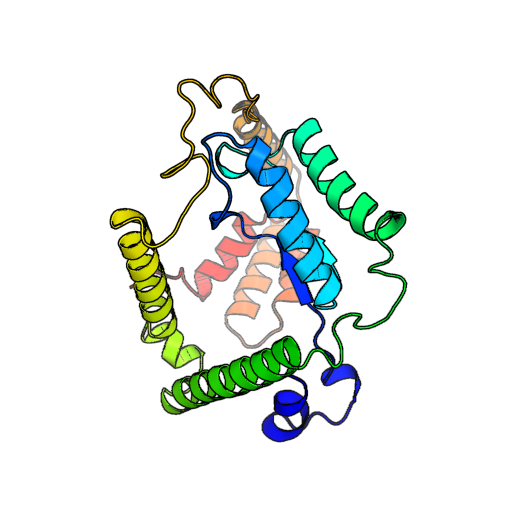ALA A 1 201 ? -22.030 6.819 25.378 1.00 98.31 201 ALA A O 1
ATOM 1505 N N . VAL A 1 202 ? -20.551 8.281 26.237 1.00 98.56 202 VAL A N 1
ATOM 1506 C CA . VAL A 1 202 ? -19.353 7.577 25.757 1.00 98.56 202 VAL A CA 1
ATOM 1507 C C . VAL A 1 202 ? -19.185 6.232 26.460 1.00 98.56 202 VAL A C 1
ATOM 1509 O O . VAL A 1 202 ? -18.990 5.220 25.785 1.00 98.56 202 VAL A O 1
ATOM 1512 N N . ALA A 1 203 ? -19.281 6.198 27.790 1.00 98.31 203 ALA A N 1
ATOM 1513 C CA . ALA A 1 203 ? -19.134 4.976 28.576 1.00 98.31 203 ALA A CA 1
ATOM 1514 C C . ALA A 1 203 ? -20.192 3.923 28.203 1.00 98.31 203 ALA A C 1
ATOM 1516 O O . ALA A 1 203 ? -19.858 2.751 27.993 1.00 98.31 203 ALA A O 1
ATOM 1517 N N . ASP A 1 204 ? -21.444 4.350 28.034 1.00 98.50 204 ASP A N 1
ATOM 1518 C CA . ASP A 1 204 ? -22.545 3.486 27.606 1.00 98.50 204 ASP A CA 1
ATOM 1519 C C . ASP A 1 204 ? -22.297 2.930 26.196 1.00 98.50 204 ASP A C 1
ATOM 1521 O O . ASP A 1 204 ? -22.426 1.725 25.958 1.00 98.50 204 ASP A O 1
ATOM 1525 N N . SER A 1 205 ? -21.849 3.779 25.266 1.00 98.50 205 SER A N 1
ATOM 1526 C CA . SER A 1 205 ? -21.557 3.367 23.885 1.00 98.50 205 SER A CA 1
ATOM 1527 C C . SER A 1 205 ? -20.374 2.397 23.794 1.00 98.50 205 SER A C 1
ATOM 1529 O O . SER A 1 205 ? -20.415 1.434 23.025 1.00 98.50 205 SER A O 1
ATOM 1531 N N . LEU A 1 206 ? -19.325 2.598 24.598 1.00 98.62 206 LEU A N 1
ATOM 1532 C CA . LEU A 1 206 ? -18.184 1.677 24.680 1.00 98.62 206 LEU A CA 1
ATOM 1533 C C . LEU A 1 206 ? -18.571 0.341 25.332 1.00 98.62 206 LEU A C 1
ATOM 1535 O O . LEU A 1 206 ? -18.081 -0.713 24.917 1.00 98.62 206 LEU A O 1
ATOM 1539 N N . THR A 1 207 ? -19.484 0.357 26.304 1.00 98.38 207 THR A N 1
ATOM 1540 C CA . THR A 1 207 ? -20.042 -0.864 26.905 1.00 98.38 207 THR A CA 1
ATOM 1541 C C . THR A 1 207 ? -20.865 -1.651 25.886 1.00 98.38 207 THR A C 1
ATOM 1543 O O . THR A 1 207 ? -20.700 -2.868 25.762 1.00 98.38 207 THR A O 1
ATOM 1546 N N . ALA A 1 208 ? -21.697 -0.968 25.096 1.00 97.88 208 ALA A N 1
ATOM 1547 C CA . ALA A 1 208 ? -22.453 -1.585 24.009 1.00 97.88 208 ALA A CA 1
ATOM 1548 C C . ALA A 1 208 ? -21.524 -2.200 22.950 1.00 97.88 208 ALA A C 1
ATOM 1550 O O . ALA A 1 208 ? -21.741 -3.334 22.523 1.00 97.88 208 ALA A O 1
ATOM 1551 N N . LEU A 1 209 ? -20.445 -1.500 22.581 1.00 98.50 209 LEU A N 1
ATOM 1552 C CA . LEU A 1 209 ? -19.423 -2.026 21.677 1.00 98.50 209 LEU A CA 1
ATOM 1553 C C . LEU A 1 209 ? -18.744 -3.284 22.233 1.00 98.50 209 LEU A C 1
ATOM 1555 O O . LEU A 1 209 ? -18.598 -4.270 21.516 1.00 98.50 209 LEU A O 1
ATOM 1559 N N . THR A 1 210 ? -18.356 -3.261 23.508 1.00 98.25 210 THR A N 1
ATOM 1560 C CA . THR A 1 210 ? -17.722 -4.405 24.183 1.00 98.25 210 THR A CA 1
ATOM 1561 C C . THR A 1 210 ? -18.669 -5.607 24.229 1.00 98.25 210 THR A C 1
ATOM 1563 O O . THR A 1 210 ? -18.260 -6.736 23.975 1.00 98.25 210 THR A O 1
ATOM 1566 N N . THR A 1 211 ? -19.957 -5.363 24.489 1.00 98.00 211 THR A N 1
ATOM 1567 C CA . THR A 1 211 ? -20.997 -6.402 24.492 1.00 98.00 211 THR A CA 1
ATOM 1568 C C . THR A 1 211 ? -21.160 -7.024 23.105 1.00 98.00 211 THR A C 1
ATOM 1570 O O . THR A 1 211 ? -21.120 -8.245 22.980 1.00 98.00 211 THR A O 1
ATOM 1573 N N . ALA A 1 212 ? -21.263 -6.197 22.058 1.00 97.81 212 ALA A N 1
ATOM 1574 C CA . ALA A 1 212 ? -21.353 -6.661 20.673 1.00 97.81 212 ALA A CA 1
ATOM 1575 C C . ALA A 1 212 ? -20.114 -7.476 20.256 1.00 97.81 212 ALA A C 1
ATOM 1577 O O . ALA A 1 212 ? -20.245 -8.504 19.593 1.00 97.81 212 ALA A O 1
ATOM 1578 N N . ALA A 1 213 ? -18.920 -7.059 20.695 1.00 97.69 213 ALA A N 1
ATOM 1579 C CA . ALA A 1 213 ? -17.662 -7.768 20.452 1.00 97.69 213 ALA A CA 1
ATOM 1580 C C . ALA A 1 213 ? -17.602 -9.156 21.100 1.00 97.69 213 ALA A C 1
ATOM 1582 O O . ALA A 1 213 ? -16.940 -10.040 20.563 1.00 97.69 213 ALA A O 1
ATOM 1583 N N . GLY A 1 214 ? -18.301 -9.372 22.217 1.00 96.94 214 GLY A N 1
ATOM 1584 C CA . GLY A 1 214 ? -18.414 -10.691 22.846 1.00 96.94 214 GLY A CA 1
ATOM 1585 C C . GLY A 1 214 ? -19.398 -11.642 22.153 1.00 96.94 214 GLY A C 1
ATOM 1586 O O . GLY A 1 214 ? -19.460 -12.815 22.519 1.00 96.94 214 GLY A O 1
ATOM 1587 N N . GLY A 1 215 ? -20.179 -11.149 21.188 1.00 95.94 215 GLY A N 1
ATOM 1588 C CA . GLY A 1 215 ? -21.198 -11.907 20.466 1.00 95.94 215 GLY A CA 1
ATOM 1589 C C . GLY A 1 215 ? -20.877 -12.093 18.982 1.00 95.94 215 GLY A C 1
ATOM 1590 O O . GLY A 1 215 ? -19.726 -12.225 18.574 1.00 95.94 215 GLY A O 1
ATOM 1591 N N . THR A 1 216 ? -21.928 -12.117 18.162 1.00 95.81 216 THR A N 1
ATOM 1592 C CA . THR A 1 216 ? -21.849 -12.234 16.691 1.00 95.81 216 THR A CA 1
ATOM 1593 C C . THR A 1 216 ? -22.388 -10.993 15.977 1.00 95.81 216 THR A C 1
ATOM 1595 O O . THR A 1 216 ? -22.674 -11.037 14.780 1.00 95.81 216 THR A O 1
ATOM 1598 N N . ASP A 1 217 ? -22.596 -9.905 16.718 1.00 95.94 217 ASP A N 1
ATOM 1599 C CA . ASP A 1 217 ? -23.197 -8.683 16.200 1.00 95.94 217 ASP A CA 1
ATOM 1600 C C . ASP A 1 217 ? -22.233 -7.914 15.287 1.00 95.94 217 ASP A C 1
ATOM 1602 O O . ASP A 1 217 ? -21.008 -8.021 15.367 1.00 95.94 217 ASP A O 1
ATOM 1606 N N . ASN A 1 218 ? -22.794 -7.082 14.409 1.00 97.44 218 ASN A N 1
ATOM 1607 C CA . ASN A 1 218 ? -21.999 -6.223 13.539 1.00 97.44 218 ASN A CA 1
ATOM 1608 C C . ASN A 1 218 ? -21.416 -5.037 14.327 1.00 97.44 218 ASN A C 1
ATOM 1610 O O . ASN A 1 218 ? -22.145 -4.124 14.717 1.00 97.44 218 ASN A O 1
ATOM 1614 N N . LEU A 1 219 ? -20.090 -5.020 14.485 1.00 98.00 219 LEU A N 1
ATOM 1615 C CA . LEU A 1 219 ? -19.359 -4.009 15.258 1.00 98.00 219 LEU A CA 1
ATOM 1616 C C . LEU A 1 219 ? -19.380 -2.604 14.651 1.00 98.00 219 LEU A C 1
ATOM 1618 O O . LEU A 1 219 ? -19.176 -1.629 15.374 1.00 98.00 219 LEU A O 1
ATOM 1622 N N . LEU A 1 220 ? -19.659 -2.462 13.352 1.00 97.75 220 LEU A N 1
ATOM 1623 C CA . LEU A 1 220 ? -19.615 -1.162 12.683 1.00 97.75 220 LEU A CA 1
ATOM 1624 C C . LEU A 1 220 ? -20.606 -0.164 13.296 1.00 97.75 220 LEU A C 1
ATOM 1626 O O . LEU A 1 220 ? -20.280 1.011 13.457 1.00 97.75 220 LEU A O 1
ATOM 1630 N N . TYR A 1 221 ? -21.812 -0.618 13.642 1.00 97.81 221 TYR A N 1
ATOM 1631 C CA . TYR A 1 221 ? -22.856 0.248 14.190 1.00 97.81 221 TYR A CA 1
ATOM 1632 C C . TYR A 1 221 ? -22.510 0.797 15.582 1.00 97.81 221 TYR A C 1
ATOM 1634 O O . TYR A 1 221 ? -22.503 2.023 15.724 1.00 97.81 221 TYR A O 1
ATOM 1642 N N . PRO A 1 222 ? -22.166 -0.035 16.589 1.00 97.88 222 PRO A N 1
ATOM 1643 C CA . PRO A 1 222 ? -21.754 0.476 17.892 1.00 97.88 222 PRO A CA 1
ATOM 1644 C C . PRO A 1 222 ? -20.424 1.242 17.836 1.00 97.88 222 PRO A C 1
ATOM 1646 O O . PRO A 1 222 ? -20.277 2.226 18.553 1.00 97.88 222 PRO A O 1
ATOM 1649 N N . MET A 1 223 ? -19.482 0.886 16.949 1.00 98.06 223 MET A N 1
ATOM 1650 C CA . MET A 1 223 ? -18.268 1.692 16.741 1.00 98.06 223 MET A CA 1
ATOM 1651 C C . MET A 1 223 ? -18.598 3.095 16.226 1.00 98.06 223 MET A C 1
ATOM 1653 O O . MET A 1 223 ? -18.084 4.082 16.751 1.00 98.06 223 MET A O 1
ATOM 1657 N N . ARG A 1 224 ? -19.461 3.198 15.203 1.00 98.19 224 ARG A N 1
ATOM 1658 C CA . ARG A 1 224 ? -19.897 4.491 14.658 1.00 98.19 224 ARG A CA 1
ATOM 1659 C C . ARG A 1 224 ? -20.571 5.329 15.735 1.00 98.19 224 ARG A C 1
ATOM 1661 O O . ARG A 1 224 ? -20.342 6.532 15.789 1.00 98.19 224 ARG A O 1
ATOM 1668 N N . GLU A 1 225 ? -21.389 4.699 16.571 1.00 98.38 225 GLU A N 1
ATOM 1669 C CA . GLU A 1 225 ? -22.075 5.376 17.663 1.00 98.38 225 GLU A CA 1
ATOM 1670 C C . GLU A 1 225 ? -21.102 5.884 18.727 1.00 98.38 225 GLU A C 1
ATOM 1672 O O . GLU A 1 225 ? -21.141 7.068 19.049 1.00 98.38 225 GLU A O 1
ATOM 1677 N N . ALA A 1 226 ? -20.161 5.050 19.178 1.00 98.38 226 ALA A N 1
ATOM 1678 C CA . ALA A 1 226 ? -19.120 5.455 20.118 1.00 98.38 226 ALA A CA 1
ATOM 1679 C C . ALA A 1 226 ? -18.330 6.669 19.600 1.00 98.38 226 ALA A C 1
ATOM 1681 O O . ALA A 1 226 ? -18.157 7.652 20.317 1.00 98.38 226 ALA A O 1
ATOM 1682 N N . LEU A 1 227 ? -17.907 6.647 18.331 1.00 97.88 227 LEU A N 1
ATOM 1683 C CA . LEU A 1 227 ? -17.217 7.781 17.706 1.00 97.88 227 LEU A CA 1
ATOM 1684 C C . LEU A 1 227 ? -18.117 9.024 17.616 1.00 97.88 227 LEU A C 1
ATOM 1686 O O . LEU A 1 227 ? -17.655 10.134 17.876 1.00 97.88 227 LEU A O 1
ATOM 1690 N N . ARG A 1 228 ? -19.406 8.852 17.290 1.00 98.06 228 ARG A N 1
ATOM 1691 C CA . ARG A 1 228 ? -20.389 9.946 17.198 1.00 98.06 228 ARG A CA 1
ATOM 1692 C C . ARG A 1 228 ? -20.582 10.663 18.534 1.00 98.06 228 ARG A C 1
ATOM 1694 O O . ARG A 1 228 ? -20.723 11.882 18.535 1.00 98.06 228 ARG A O 1
ATOM 1701 N N . VAL A 1 229 ? -20.591 9.930 19.649 1.00 98.19 229 VAL A N 1
ATOM 1702 C CA . VAL A 1 229 ? -20.721 10.511 21.000 1.00 98.19 229 VAL A CA 1
ATOM 1703 C C . VAL A 1 229 ? -19.389 11.001 21.581 1.00 98.19 229 VAL A C 1
ATOM 1705 O O . VAL A 1 229 ? -19.359 11.535 22.684 1.00 98.19 229 VAL A O 1
ATOM 1708 N N . GLY A 1 230 ? -18.288 10.878 20.833 1.00 97.69 230 GLY A N 1
ATOM 1709 C CA . GLY A 1 230 ? -16.997 11.469 21.187 1.00 97.69 230 GLY A CA 1
ATOM 1710 C C . GLY A 1 230 ? -15.986 10.512 21.819 1.00 97.69 230 GLY A C 1
ATOM 1711 O O . GLY A 1 230 ? -14.995 10.974 22.400 1.00 97.69 230 GLY A O 1
ATOM 1712 N N . ALA A 1 231 ? -16.183 9.197 21.691 1.00 98.38 231 ALA A N 1
ATOM 1713 C CA . ALA A 1 231 ? -15.129 8.230 21.968 1.00 98.38 231 ALA A CA 1
ATOM 1714 C C . ALA A 1 231 ? -13.950 8.425 21.005 1.00 98.38 231 ALA A C 1
ATOM 1716 O O . ALA A 1 231 ? -14.102 8.805 19.843 1.00 98.38 231 ALA A O 1
ATOM 1717 N N . THR A 1 232 ? -12.752 8.145 21.497 1.00 98.44 232 THR A N 1
ATOM 1718 C CA . THR A 1 232 ? -11.509 8.271 20.734 1.00 98.44 232 THR A CA 1
ATOM 1719 C C . THR A 1 232 ? -11.130 6.944 20.080 1.00 98.44 232 THR A C 1
ATOM 1721 O O . THR A 1 232 ? -11.566 5.876 20.513 1.00 98.44 232 THR A O 1
ATOM 1724 N N . VAL A 1 233 ? -10.250 6.984 19.073 1.00 98.06 233 VAL A N 1
ATOM 1725 C CA . VAL A 1 233 ? -9.715 5.768 18.428 1.00 98.06 233 VAL A CA 1
ATOM 1726 C C . VAL A 1 233 ? -9.076 4.826 19.454 1.00 98.06 233 VAL A C 1
ATOM 1728 O O . VAL A 1 233 ? -9.283 3.614 19.393 1.00 98.06 233 VAL A O 1
ATOM 1731 N N . GLY A 1 234 ? -8.346 5.377 20.430 1.00 98.12 234 GLY A N 1
ATOM 1732 C CA . GLY A 1 234 ? -7.722 4.601 21.501 1.00 98.12 234 GLY A CA 1
ATOM 1733 C C . GLY A 1 234 ? -8.734 3.907 22.416 1.00 98.12 234 GLY A C 1
ATOM 1734 O O . GLY A 1 234 ? -8.529 2.752 22.774 1.00 98.12 234 GLY A O 1
ATOM 1735 N N . GLU A 1 235 ? -9.844 4.565 22.756 1.00 98.50 235 GLU A N 1
ATOM 1736 C CA . GLU A 1 235 ? -10.900 3.985 23.602 1.00 98.50 235 GLU A CA 1
ATOM 1737 C C . GLU A 1 235 ? -11.691 2.897 22.879 1.00 98.50 235 GLU A C 1
ATOM 1739 O O . GLU A 1 235 ? -11.913 1.831 23.445 1.00 98.50 235 GLU A O 1
ATOM 1744 N N . VAL A 1 236 ? -12.048 3.126 21.612 1.00 98.44 236 VAL A N 1
ATOM 1745 C CA . VAL A 1 236 ? -12.702 2.117 20.763 1.00 98.44 236 VAL A CA 1
ATOM 1746 C C . VAL A 1 236 ? -11.798 0.892 20.604 1.00 98.44 236 VAL A C 1
ATOM 1748 O O . VAL A 1 236 ? -12.235 -0.238 20.815 1.00 98.44 236 VAL A O 1
ATOM 1751 N N . SER A 1 237 ? -10.513 1.107 20.307 1.00 98.06 237 SER A N 1
ATOM 1752 C CA . SER A 1 237 ? -9.530 0.021 20.195 1.00 98.06 237 SER A CA 1
ATOM 1753 C C . SER A 1 237 ? -9.326 -0.703 21.529 1.00 98.06 237 SER A C 1
ATOM 1755 O O . SER A 1 237 ? -9.192 -1.923 21.555 1.00 98.06 237 SER A O 1
ATOM 1757 N N . GLY A 1 238 ? -9.320 0.033 22.644 1.00 98.06 238 GLY A N 1
ATOM 1758 C CA . GLY A 1 238 ? -9.205 -0.517 23.993 1.00 98.06 238 GLY A CA 1
ATOM 1759 C C . GLY A 1 238 ? -10.392 -1.397 24.381 1.00 98.06 238 GLY A C 1
ATOM 1760 O O . GLY A 1 238 ? -10.182 -2.490 24.901 1.00 98.06 238 GLY A O 1
ATOM 176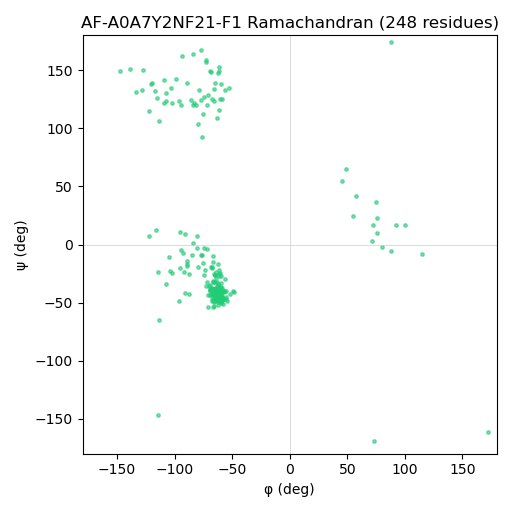1 N N . ALA A 1 239 ? -11.617 -0.964 24.070 1.00 97.69 239 ALA A N 1
ATOM 1762 C CA . ALA A 1 239 ? -12.838 -1.736 24.296 1.00 97.69 239 ALA A CA 1
ATOM 1763 C C . ALA A 1 239 ? -12.820 -3.070 23.530 1.00 97.69 239 ALA A C 1
ATOM 1765 O O . ALA A 1 239 ? -13.091 -4.123 24.103 1.00 97.69 239 ALA A O 1
ATOM 1766 N N . LEU A 1 240 ? -12.407 -3.053 22.258 1.00 98.12 240 LEU A N 1
ATOM 1767 C CA . LEU A 1 240 ? -12.259 -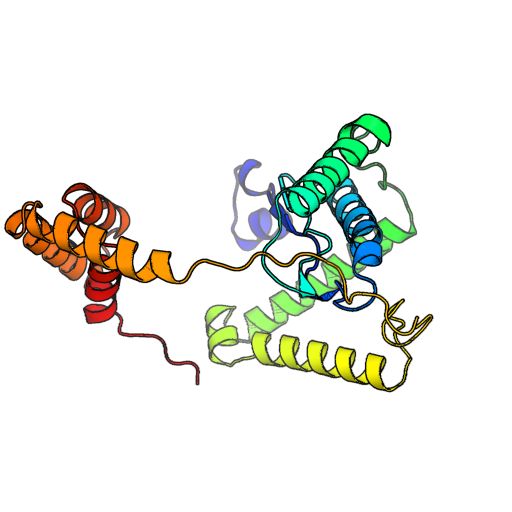4.273 21.455 1.00 98.12 240 LEU A CA 1
ATOM 1768 C C . LEU A 1 240 ? -11.130 -5.177 21.975 1.00 98.12 240 LEU A C 1
ATOM 1770 O O . LEU A 1 240 ? -11.297 -6.392 22.075 1.00 98.12 240 LEU A O 1
ATOM 1774 N N . ALA A 1 241 ? -9.991 -4.593 22.356 1.00 97.56 241 ALA A N 1
ATOM 1775 C CA . ALA A 1 241 ? -8.856 -5.338 22.897 1.00 97.56 241 ALA A CA 1
ATOM 1776 C C . ALA A 1 241 ? -9.164 -6.005 24.248 1.00 97.56 241 ALA A C 1
ATOM 1778 O O . ALA A 1 241 ? -8.547 -7.018 24.571 1.00 97.56 241 ALA A O 1
ATOM 1779 N N . ALA A 1 242 ? -10.109 -5.477 25.032 1.00 96.69 242 ALA A N 1
ATOM 1780 C CA . ALA A 1 242 ? -10.554 -6.112 26.272 1.00 96.69 242 ALA A CA 1
ATOM 1781 C C . ALA A 1 242 ? -11.256 -7.462 26.028 1.00 96.69 242 ALA A C 1
ATOM 1783 O O . ALA A 1 242 ? -11.212 -8.329 26.897 1.00 96.69 242 ALA A O 1
ATOM 1784 N N . VAL A 1 243 ? -11.861 -7.654 24.849 1.00 97.38 243 VAL A N 1
ATOM 1785 C CA . VAL A 1 243 ? -12.548 -8.897 24.463 1.00 97.38 243 VAL A CA 1
ATOM 1786 C C . VAL A 1 243 ? -11.638 -9.812 23.644 1.00 97.38 243 VAL A C 1
ATOM 1788 O O . VAL A 1 243 ? -11.522 -10.997 23.942 1.00 97.38 243 VAL A O 1
ATOM 1791 N N . PHE A 1 244 ? -10.966 -9.272 22.625 1.00 97.12 244 PHE A N 1
ATOM 1792 C CA . PHE A 1 244 ? -10.167 -10.066 21.681 1.00 97.12 244 PHE A CA 1
ATOM 1793 C C . PHE A 1 244 ? -8.711 -10.270 22.112 1.00 97.12 244 PHE A C 1
ATOM 1795 O O . PHE A 1 244 ? -8.001 -11.101 21.545 1.00 97.12 244 PHE A O 1
ATOM 1802 N N . GLY A 1 245 ? -8.243 -9.508 23.100 1.00 96.06 245 GLY A N 1
ATOM 1803 C CA . GLY A 1 245 ? -6.828 -9.415 23.432 1.00 96.06 245 GLY A CA 1
ATOM 1804 C C . GLY A 1 245 ? -6.040 -8.602 22.402 1.00 96.06 245 GLY A C 1
ATOM 1805 O O . GLY A 1 245 ? -6.586 -7.910 21.543 1.00 96.06 245 GLY A O 1
ATOM 1806 N N . LYS A 1 246 ? -4.711 -8.667 22.508 1.00 95.38 246 LYS A N 1
ATOM 1807 C CA . LYS A 1 246 ? -3.781 -8.059 21.549 1.00 95.38 246 LYS A CA 1
ATOM 1808 C C . LYS A 1 246 ? -2.965 -9.162 20.897 1.00 95.38 246 LYS A C 1
ATOM 1810 O O . LYS A 1 246 ? -2.428 -10.015 21.604 1.00 95.38 246 LYS A O 1
ATOM 1815 N N . HIS A 1 247 ? -2.862 -9.122 19.572 1.00 92.00 247 HIS A N 1
ATOM 1816 C CA . HIS A 1 247 ? -2.017 -10.055 18.841 1.00 92.00 247 HIS A CA 1
ATOM 1817 C C . HIS A 1 247 ? -0.559 -9.922 19.301 1.00 92.00 247 HIS A C 1
ATOM 1819 O O . HIS A 1 247 ? -0.059 -8.815 19.513 1.00 92.00 247 HIS A O 1
ATOM 1825 N N . ARG A 1 248 ? 0.107 -11.062 19.467 1.00 87.88 248 ARG A N 1
ATOM 1826 C CA . ARG A 1 248 ? 1.540 -11.158 19.729 1.00 87.88 248 ARG A CA 1
ATOM 1827 C C . ARG A 1 248 ? 2.126 -12.013 18.611 1.00 87.88 248 ARG A C 1
ATOM 1829 O O . ARG A 1 248 ? 1.734 -13.179 18.537 1.00 87.88 248 ARG A O 1
ATOM 1836 N N . PRO A 1 249 ? 2.989 -11.451 17.751 1.00 79.12 249 PRO A N 1
ATOM 1837 C CA . PRO A 1 249 ? 3.734 -12.250 16.789 1.00 79.12 249 PRO A CA 1
ATOM 1838 C C . PRO A 1 249 ? 4.517 -13.328 17.549 1.00 79.12 249 PRO A C 1
ATOM 1840 O O . PRO A 1 249 ? 5.094 -13.029 18.600 1.00 79.12 249 PRO A O 1
ATOM 1843 N N . GLY A 1 250 ? 4.438 -14.568 17.071 1.00 64.56 250 GLY A N 1
ATOM 1844 C CA . GLY A 1 250 ? 5.196 -15.710 17.586 1.00 64.56 250 GLY A CA 1
ATOM 1845 C C . GLY A 1 250 ? 6.450 -15.962 16.771 1.00 64.56 250 GLY A C 1
ATOM 1846 O O . GLY A 1 250 ? 6.490 -15.481 15.618 1.00 64.56 250 GLY A O 1
#

Mean predicted aligned error: 4.77 Å

pLDDT: mean 94.88, std 6.07, range [59.03, 98.69]

Solvent-accessible surface area (backbone atoms only — not comparable to full-atom values): 14326 Å² total; per-residue (Å²): 108,40,63,51,33,42,73,76,70,58,54,81,54,72,77,73,33,61,85,82,50,75,44,64,39,69,66,91,78,39,40,58,41,45,21,72,56,24,50,58,53,33,46,53,44,48,49,52,39,58,62,70,64,53,77,42,79,46,56,57,30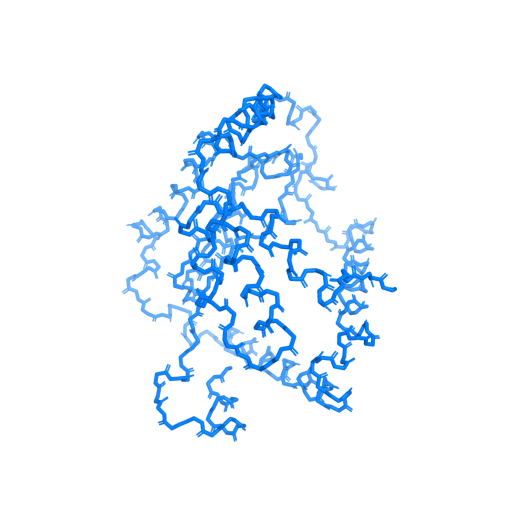,33,48,58,55,72,37,56,67,40,75,68,36,44,48,50,24,53,46,47,55,49,46,44,58,75,70,66,56,65,70,77,43,87,56,78,63,68,87,37,67,68,57,53,54,49,49,54,49,51,52,54,52,52,50,55,52,52,52,54,32,48,75,52,68,26,66,70,47,24,55,75,68,42,50,63,57,50,56,52,49,52,54,52,49,54,50,53,50,34,46,75,69,64,76,45,86,43,80,33,71,84,38,80,64,61,89,85,50,56,85,79,69,86,62,56,77,80,66,72,63,54,57,60,53,50,52,51,52,48,52,54,51,66,73,72,45,56,60,69,62,23,53,53,27,44,49,50,32,34,54,33,65,73,59,88,55,74,58,66,60,38,49,52,48,16,46,72,46,62,42,48,74,66,55,56,50,48,38,49,32,74,70,75,49,76,92,70,91,128

Foldseek 3Di:
DLCCCCPVVVDPDSVSSDDADEDEQDLVLADLFQLVVLLVSQLVSLLVCLLVPHPYYFGDFSCSVPADDDPVRNVSSVVSNVCSCPPVCSVVDRNPCPPVPVVVVVVVVVVVVVVVVQVVCVVCVHDVSCVVVCNVVVVVVVVVVVVVVCVVVVVDDRPCPNPVPDPPGNPDDDHDDDDPVVVVVVVVVLVVLVVPFDVVQLVVLLVVLLVCLQDVHDNPVSLVSNVVRRHDPVSNVVSNCVRVPDDDDD

Nearest PDB structures (foldseek):
  4r3u-assembly1_A-2  TM=9.840E-01  e=2.365E-17  Aquincola tertiaricarbonis
  8gju-assembly2_H  TM=9.751E-01  e=2.928E-17  Homo sapiens
  8gju-assembly2_L  TM=9.722E-01  e=8.517E-17  Homo sapiens
  2xiq-assembly1_A  TM=9.808E-01  e=1.453E-16  Homo sapiens
  8gju-assembly1_K  TM=9.702E-01  e=1.798E-16  Homo sapiens

Sequence (250 aa):
WARLMRERVGATNPRSWTMRFHTQTAGSTLTAQQPENNIVRTALQAMSAVLGGTQSLHTNSYDEALGLPTEESALIALRTQQIISEETGAADTVDPVAGSWHIESLTDAIETEAEAIIERLDAAGGAVAAVAAGIPQRAIEDAAYETAQRLEVDDEVIVGVNRFVTAGAGDSIPVLQVDTSVEASQVERLALWKASRDEPAVADSLTALTTAAGGTDNLLYPMREALRVGATVGEVSGALAAVFGKHRPG